Protein 3H41 (pdb70)

B-factor: mean 19.86, std 9.71, range [7.59, 65.68]

Structure (mmCIF, N/CA/C/O backbone):
data_3H41
#
_entry.id   3H41
#
_cell.length_a   95.205
_cell.length_b   59.373
_cell.length_c   61.333
_cell.angle_alpha   90.000
_cell.angle_beta   103.270
_cell.angle_gamma   90.000
#
_symmetry.space_group_name_H-M   'C 1 2 1'
#
loop_
_entity.id
_entity.type
_entity.pdbx_description
1 polymer 'NLP/P60 family protein'
2 non-polymer ALANINE
3 non-polymer 'D-GLUTAMIC ACID'
4 non-polymer 'PHOSPHATE ION'
5 non-polymer 'TETRAETHYLENE GLYCOL'
6 water water
#
loop_
_atom_site.group_PDB
_atom_site.id
_atom_site.type_symbol
_atom_site.label_atom_id
_atom_site.label_alt_id
_atom_site.label_comp_id
_atom_site.label_asym_id
_atom_site.label_entity_id
_atom_site.label_seq_id
_atom_site.pdbx_PDB_ins_code
_atom_site.Cartn_x
_atom_site.Cartn_y
_atom_site.Cartn_z
_atom_site.occupancy
_atom_site.B_iso_or_equiv
_atom_site.auth_seq_id
_atom_site.auth_comp_id
_atom_site.auth_asym_id
_atom_site.auth_atom_id
_atom_site.pdbx_PDB_model_num
ATOM 1 N N . SER A 1 7 ? 43.821 14.759 15.232 1.00 28.76 29 SER A N 1
ATOM 2 C CA . SER A 1 7 ? 44.484 16.066 15.435 1.00 28.87 29 SER A CA 1
ATOM 3 C C . SER A 1 7 ? 43.520 17.242 15.238 1.00 25.19 29 SER A C 1
ATOM 4 O O . SER A 1 7 ? 42.352 17.057 14.896 1.00 23.70 29 SER A O 1
ATOM 7 N N . LYS A 1 8 ? 44.036 18.442 15.492 1.00 20.44 30 LYS A N 1
ATOM 8 C CA . LYS A 1 8 ? 43.242 19.625 15.713 1.00 22.33 30 LYS A CA 1
ATOM 9 C C . LYS A 1 8 ? 43.075 20.389 14.400 1.00 19.87 30 LYS A C 1
ATOM 10 O O . LYS A 1 8 ? 44.007 20.511 13.603 1.00 20.90 30 LYS A O 1
ATOM 16 N N . ALA A 1 9 ? 41.860 20.838 14.110 1.00 16.60 31 ALA A N 1
ATOM 17 C CA . ALA A 1 9 ? 41.680 21.670 12.947 1.00 11.99 31 ALA A CA 1
ATOM 18 C C . ALA A 1 9 ? 40.572 22.665 13.238 1.00 12.48 31 ALA A C 1
ATOM 19 O O . ALA A 1 9 ? 39.874 22.556 14.249 1.00 12.81 31 ALA A O 1
ATOM 21 N N . PHE A 1 10 ? 40.438 23.631 12.348 1.00 12.33 32 PHE A N 1
ATOM 22 C CA . PHE A 1 10 ? 39.446 24.700 12.490 1.00 12.66 32 PHE A CA 1
ATOM 23 C C . PHE A 1 10 ? 38.593 24.848 11.236 1.00 11.95 32 PHE A C 1
ATOM 24 O O . PHE A 1 10 ? 39.094 24.783 10.129 1.00 15.03 32 PHE A O 1
ATOM 32 N N . ILE A 1 11 ? 37.313 25.132 11.421 1.00 12.97 33 ILE A N 1
ATOM 33 C CA . ILE A 1 11 ? 36.424 25.427 10.293 1.00 11.76 33 ILE A CA 1
ATOM 34 C C . ILE A 1 11 ? 36.876 26.672 9.532 1.00 14.03 33 ILE A C 1
ATOM 35 O O . ILE A 1 11 ? 37.086 27.717 10.139 1.00 13.63 33 ILE A O 1
ATOM 40 N N . ASP A 1 12 ? 36.988 26.547 8.206 1.00 13.62 34 ASP A N 1
ATOM 41 C CA . ASP A 1 12 ? 37.578 27.571 7.347 1.00 15.18 34 ASP A CA 1
ATOM 42 C C . ASP A 1 12 ? 36.534 28.180 6.418 1.00 14.77 34 ASP A C 1
ATOM 43 O O . ASP A 1 12 ? 36.886 28.912 5.511 1.00 16.62 34 ASP A O 1
ATOM 48 N N . VAL A 1 13 ? 35.242 27.906 6.679 1.00 9.34 35 VAL A N 1
ATOM 49 C CA . VAL A 1 13 ? 34.169 28.466 5.871 1.00 12.76 35 VAL A CA 1
ATOM 50 C C . VAL A 1 13 ? 33.175 29.091 6.825 1.00 11.03 35 VAL A C 1
ATOM 51 O O . VAL A 1 13 ? 33.205 28.843 8.058 1.00 13.33 35 VAL A O 1
ATOM 55 N N . SER A 1 14 ? 32.287 29.919 6.292 1.00 12.33 36 SER A N 1
ATOM 56 C CA . SER A 1 14 ? 31.332 30.616 7.182 1.00 11.75 36 SER A CA 1
ATOM 57 C C . SER A 1 14 ? 30.549 29.600 8.016 1.00 11.29 36 SER A C 1
ATOM 58 O O . SER A 1 14 ? 30.444 29.728 9.241 1.00 13.39 36 SER A O 1
ATOM 61 N N . ALA A 1 15 ? 30.042 28.572 7.360 1.00 11.01 37 ALA A N 1
ATOM 62 C CA . ALA A 1 15 ? 29.516 27.423 8.065 1.00 12.19 37 ALA A CA 1
ATOM 63 C C . ALA A 1 15 ? 29.717 26.128 7.259 1.00 10.57 37 ALA A C 1
ATOM 64 O O . ALA A 1 15 ? 29.482 26.085 6.026 1.00 12.63 37 ALA A O 1
ATOM 66 N N . ALA A 1 16 ? 30.271 25.123 7.944 1.00 10.37 38 ALA A N 1
ATOM 67 C CA . ALA A 1 16 ? 30.447 23.777 7.381 1.00 12.63 38 ALA A CA 1
ATOM 68 C C . ALA A 1 16 ? 29.278 22.885 7.776 1.00 10.62 38 ALA A C 1
ATOM 69 O O . ALA A 1 16 ? 28.881 22.834 8.924 1.00 14.13 38 ALA A O 1
ATOM 71 N N . THR A 1 17 ? 28.797 22.113 6.807 1.00 12.52 39 THR A N 1
ATOM 72 C CA . THR A 1 17 ? 27.710 21.180 7.025 1.00 10.72 39 THR A CA 1
ATOM 73 C C . THR A 1 17 ? 28.321 19.793 7.143 1.00 12.40 39 THR A C 1
ATOM 74 O O . THR A 1 17 ? 29.118 19.393 6.286 1.00 15.27 39 THR A O 1
ATOM 78 N N . LEU A 1 18 ? 27.981 19.111 8.237 1.00 12.63 40 LEU A N 1
ATOM 79 C CA . LEU A 1 18 ? 28.468 17.787 8.509 1.00 10.94 40 LEU A CA 1
ATOM 80 C C . LEU A 1 18 ? 27.413 16.727 8.138 1.00 13.22 40 LEU A C 1
ATOM 81 O O . LEU A 1 18 ? 26.232 16.838 8.490 1.00 14.25 40 LEU A O 1
ATOM 86 N N . TRP A 1 19 ? 27.880 15.699 7.455 1.00 11.04 41 TRP A N 1
ATOM 87 C CA . TRP A 1 19 ? 27.024 14.648 6.847 1.00 14.02 41 TRP A CA 1
ATOM 88 C C . TRP A 1 19 ? 27.130 13.361 7.667 1.00 14.83 41 TRP A C 1
ATOM 89 O O . TRP A 1 19 ? 28.155 13.129 8.300 1.00 14.13 41 TRP A O 1
ATOM 100 N N . THR A 1 20 ? 26.084 12.531 7.637 1.00 14.00 42 THR A N 1
ATOM 101 C CA . THR A 1 20 ? 26.094 11.265 8.335 1.00 14.74 42 THR A CA 1
ATOM 102 C C . THR A 1 20 ? 26.989 10.260 7.619 1.00 13.64 42 THR A C 1
ATOM 103 O O . THR A 1 20 ? 27.356 9.273 8.194 1.00 17.90 42 THR A O 1
ATOM 107 N N . ALA A 1 21 ? 27.342 10.502 6.364 1.00 15.15 43 ALA A N 1
ATOM 108 C CA . ALA A 1 21 ? 28.272 9.637 5.646 1.00 13.88 43 ALA A CA 1
ATOM 109 C C . ALA A 1 21 ? 29.005 10.522 4.693 1.00 16.69 43 ALA A C 1
ATOM 110 O O . ALA A 1 21 ? 28.455 11.539 4.290 1.00 17.87 43 ALA A O 1
ATOM 112 N N . PRO A 1 22 ? 30.235 10.156 4.318 1.00 14.92 44 PRO A N 1
ATOM 113 C CA . PRO A 1 22 ? 30.923 10.965 3.317 1.00 16.63 44 PRO A CA 1
ATOM 114 C C . PRO A 1 22 ? 30.363 10.698 1.901 1.00 16.53 44 PRO A C 1
ATOM 115 O O . PRO A 1 22 ? 29.560 9.766 1.730 1.00 17.14 44 PRO A O 1
ATOM 119 N N . ASP A 1 23 ? 30.710 11.569 0.955 1.00 17.60 45 ASP A N 1
ATOM 120 C CA A ASP A 1 23 ? 30.348 11.368 -0.462 0.50 20.24 45 ASP A CA 1
ATOM 121 C CA B ASP A 1 23 ? 30.371 11.459 -0.469 0.50 20.38 45 ASP A CA 1
ATOM 122 C C . ASP A 1 23 ? 28.865 11.235 -0.719 1.00 20.90 45 ASP A C 1
ATOM 123 O O . ASP A 1 23 ? 28.456 10.466 -1.611 1.00 23.24 45 ASP A O 1
ATOM 132 N N . SER A 1 24 ? 28.038 11.942 0.048 1.00 20.18 46 SER A N 1
ATOM 133 C CA . SER A 1 24 ? 26.580 11.796 -0.077 1.00 19.79 46 SER A CA 1
ATOM 134 C C . SER A 1 24 ? 25.928 13.022 -0.692 1.00 18.90 46 SER A C 1
ATOM 135 O O . SER A 1 24 ? 24.716 13.178 -0.608 1.00 23.43 46 SER A O 1
ATOM 138 N N . LEU A 1 25 ? 26.713 13.883 -1.319 1.00 14.93 47 LEU A N 1
ATOM 139 C CA . LEU A 1 25 ? 26.158 15.146 -1.841 1.00 15.05 47 LEU A CA 1
ATOM 140 C C . LEU A 1 25 ? 25.321 14.878 -3.086 1.00 15.68 47 LEU A C 1
ATOM 141 O O . LEU A 1 25 ? 25.696 14.060 -3.906 1.00 15.79 47 LEU A O 1
ATOM 146 N N . ARG A 1 26 ? 24.214 15.585 -3.254 1.00 11.80 48 ARG A N 1
ATOM 147 C CA . ARG A 1 26 ? 23.611 15.756 -4.572 1.00 10.31 48 ARG A CA 1
ATOM 148 C C . ARG A 1 26 ? 24.253 16.936 -5.276 1.00 15.21 48 ARG A C 1
ATOM 149 O O . ARG A 1 26 ? 24.872 17.793 -4.631 1.00 15.89 48 ARG A O 1
ATOM 157 N N . PRO A 1 27 ? 24.036 17.055 -6.595 1.00 15.12 49 PRO A N 1
ATOM 158 C CA . PRO A 1 27 ? 24.568 18.228 -7.287 1.00 16.09 49 PRO A CA 1
ATOM 159 C C . PRO A 1 27 ? 24.074 19.563 -6.697 1.00 16.23 49 PRO A C 1
ATOM 160 O O . PRO A 1 27 ? 24.840 20.502 -6.614 1.00 16.43 49 PRO A O 1
ATOM 164 N N . ILE A 1 28 ? 22.811 19.626 -6.273 1.00 14.61 50 ILE A N 1
ATOM 165 C CA . ILE A 1 28 ? 22.264 20.833 -5.632 1.00 13.80 50 ILE A CA 1
ATOM 166 C C . ILE A 1 28 ? 22.960 21.153 -4.299 1.00 11.96 50 ILE A C 1
ATOM 167 O O . ILE A 1 28 ? 22.882 22.266 -3.841 1.00 12.93 50 ILE A O 1
ATOM 172 N N . ASP A 1 29 ? 23.651 20.191 -3.689 1.00 12.25 51 ASP A N 1
ATOM 173 C CA . ASP A 1 29 ? 24.313 20.450 -2.411 1.00 12.23 51 ASP A CA 1
ATOM 174 C C . ASP A 1 29 ? 25.747 20.992 -2.521 1.00 12.05 51 ASP A C 1
ATOM 175 O O . ASP A 1 29 ? 26.373 21.338 -1.504 1.00 10.71 51 ASP A O 1
ATOM 180 N N . VAL A 1 30 ? 26.240 21.096 -3.741 1.00 12.65 52 VAL A N 1
ATOM 181 C CA . VAL A 1 30 ? 27.621 21.493 -4.005 1.00 13.93 52 VAL A CA 1
ATOM 182 C C . VAL A 1 30 ? 27.982 22.809 -3.353 1.00 14.09 52 VAL A C 1
ATOM 183 O O . VAL A 1 30 ? 29.041 22.891 -2.731 1.00 13.56 52 VAL A O 1
ATOM 187 N N . PRO A 1 31 ? 27.085 23.824 -3.403 1.00 12.95 53 PRO A N 1
ATOM 188 C CA . PRO A 1 31 ? 27.456 25.101 -2.768 1.00 12.09 53 PRO A CA 1
ATOM 189 C C . PRO A 1 31 ? 27.593 25.074 -1.223 1.00 12.12 53 PRO A C 1
ATOM 190 O O . PRO A 1 31 ? 28.177 25.990 -0.633 1.00 12.28 53 PRO A O 1
ATOM 194 N N . SER A 1 32 ? 27.124 24.015 -0.592 1.00 11.59 54 SER A N 1
ATOM 195 C CA . SER A 1 32 ? 27.417 23.793 0.824 1.00 10.68 54 SER A CA 1
ATOM 196 C C . SER A 1 32 ? 28.799 23.183 1.083 1.00 12.89 54 SER A C 1
ATOM 197 O O . SER A 1 32 ? 29.279 23.219 2.245 1.00 11.29 54 SER A O 1
ATOM 200 N N . ALA A 1 33 ? 29.417 22.595 0.050 1.00 14.16 55 ALA A N 1
ATOM 201 C CA . ALA A 1 33 ? 30.604 21.735 0.249 1.00 12.49 55 ALA A CA 1
ATOM 202 C C . ALA A 1 33 ? 31.912 22.363 -0.248 1.00 14.38 55 ALA A C 1
ATOM 203 O O . ALA A 1 33 ? 32.976 21.788 -0.042 1.00 15.87 55 ALA A O 1
ATOM 205 N N . THR A 1 34 ? 31.820 23.516 -0.896 1.00 12.76 56 THR A N 1
ATOM 206 C CA . THR A 1 34 ? 32.976 24.223 -1.447 1.00 14.10 56 THR A CA 1
ATOM 207 C C . THR A 1 34 ? 33.603 25.127 -0.383 1.00 15.15 56 THR A C 1
ATOM 208 O O . THR A 1 34 ? 33.023 25.345 0.685 1.00 13.03 56 THR A O 1
ATOM 212 N N . ASN A 1 35 ? 34.782 25.659 -0.696 1.00 14.18 57 ASN A N 1
ATOM 213 C CA . ASN A 1 35 ? 35.423 26.663 0.124 1.00 13.24 57 ASN A CA 1
ATOM 214 C C . ASN A 1 35 ? 35.813 27.773 -0.822 1.00 15.66 57 ASN A C 1
ATOM 215 O O . ASN A 1 35 ? 36.694 27.573 -1.620 1.00 18.06 57 ASN A O 1
ATOM 220 N N . PRO A 1 36 ? 35.140 28.933 -0.749 1.00 15.75 58 PRO A N 1
ATOM 221 C CA . PRO A 1 36 ? 34.058 29.275 0.168 1.00 16.26 58 PRO A CA 1
ATOM 222 C C . PRO A 1 36 ? 32.715 28.623 -0.158 1.00 15.67 58 PRO A C 1
ATOM 223 O O . PRO A 1 36 ? 32.495 28.126 -1.265 1.00 15.16 58 PRO A O 1
ATOM 227 N N . VAL A 1 37 ? 31.843 28.606 0.842 1.00 14.74 59 VAL A N 1
ATOM 228 C CA . VAL A 1 37 ? 30.470 28.150 0.660 1.00 15.90 59 VAL A CA 1
ATOM 229 C C . VAL A 1 37 ? 29.604 29.245 0.065 1.00 16.07 59 VAL A C 1
ATOM 230 O O . VAL A 1 37 ? 29.957 30.419 0.141 1.00 15.32 59 VAL A O 1
ATOM 234 N N . ASP A 1 38 ? 28.444 28.864 -0.490 1.00 15.01 60 ASP A N 1
ATOM 235 C CA . ASP A 1 38 ? 27.362 29.822 -0.720 1.00 11.92 60 ASP A CA 1
ATOM 236 C C . ASP A 1 38 ? 26.048 29.255 -0.204 1.00 12.73 60 ASP A C 1
ATOM 237 O O . ASP A 1 38 ? 25.322 28.564 -0.919 1.00 12.51 60 ASP A O 1
ATOM 242 N N . LEU A 1 39 ? 25.764 29.524 1.059 1.00 11.79 61 LEU A N 1
ATOM 243 C CA . LEU A 1 39 ? 24.653 28.879 1.741 1.00 11.27 61 LEU A CA 1
ATOM 244 C C . LEU A 1 39 ? 23.295 29.485 1.418 1.00 11.85 61 LEU A C 1
ATOM 245 O O . LEU A 1 39 ? 22.274 28.801 1.597 1.00 12.32 61 LEU A O 1
ATOM 250 N N . TRP A 1 40 ? 23.253 30.744 0.988 1.00 12.13 62 TRP A N 1
ATOM 251 C CA . TRP A 1 40 ? 22.006 31.295 0.446 1.00 14.71 62 TRP A CA 1
ATOM 252 C C . TRP A 1 40 ? 21.667 30.632 -0.895 1.00 14.26 62 TRP A C 1
ATOM 253 O O . TRP A 1 40 ? 20.520 30.247 -1.133 1.00 14.57 62 TRP A O 1
ATOM 264 N N . LYS A 1 41 ? 22.642 30.491 -1.784 1.00 13.76 63 LYS A N 1
ATOM 265 C CA . LYS A 1 41 ? 22.422 29.697 -2.982 1.00 14.31 63 LYS A CA 1
ATOM 266 C C . LYS A 1 41 ? 21.958 28.283 -2.666 1.00 12.59 63 LYS A C 1
ATOM 267 O O . LYS A 1 41 ? 21.024 27.789 -3.297 1.00 16.86 63 LYS A O 1
ATOM 273 N N . TRP A 1 42 ? 22.590 27.625 -1.696 1.00 12.34 64 TRP A N 1
ATOM 274 C CA . TRP A 1 42 ? 22.198 26.261 -1.347 1.00 11.48 64 TRP A CA 1
ATOM 275 C C . TRP A 1 42 ? 20.727 26.164 -0.924 1.00 14.90 64 TRP A C 1
ATOM 276 O O . TRP A 1 42 ? 19.939 25.424 -1.530 1.00 16.08 64 TRP A O 1
ATOM 287 N N . THR A 1 43 ? 20.349 26.931 0.086 1.00 11.34 65 THR A N 1
ATOM 288 C CA . THR A 1 43 ? 18.999 26.821 0.646 1.00 14.14 65 THR A CA 1
ATOM 289 C C . THR A 1 43 ? 17.930 27.394 -0.268 1.00 14.52 65 THR A C 1
ATOM 290 O O . THR A 1 43 ? 16.819 26.839 -0.385 1.00 13.74 65 THR A O 1
ATOM 294 N N . LYS A 1 44 ? 18.236 28.499 -0.933 1.00 13.99 66 LYS A N 1
ATOM 295 C CA . LYS A 1 44 ? 17.216 29.161 -1.731 1.00 13.87 66 LYS A CA 1
ATOM 296 C C . LYS A 1 44 ? 16.957 28.423 -3.061 1.00 15.64 66 LYS A C 1
ATOM 297 O O . LYS A 1 44 ? 15.913 28.587 -3.642 1.00 15.74 66 LYS A O 1
ATOM 303 N N . SER A 1 45 ? 17.900 27.597 -3.505 1.00 14.30 67 SER A N 1
ATOM 304 C CA A SER A 1 45 ? 17.769 26.819 -4.735 0.60 13.13 67 SER A CA 1
ATOM 305 C CA B SER A 1 45 ? 17.751 26.830 -4.739 0.40 13.70 67 SER A CA 1
ATOM 306 C C . SER A 1 45 ? 16.888 25.573 -4.561 1.00 12.51 67 SER A C 1
ATOM 307 O O . SER A 1 45 ? 16.401 25.021 -5.544 1.00 13.55 67 SER A O 1
ATOM 320 N N . THR A 1 47 ? 13.852 23.049 -3.613 1.00 12.04 69 THR A N 1
ATOM 321 C CA . THR A 1 47 ? 12.440 22.840 -3.401 1.00 12.98 69 THR A CA 1
ATOM 322 C C . THR A 1 47 ? 12.196 22.300 -1.989 1.00 11.36 69 THR A C 1
ATOM 323 O O . THR A 1 47 ? 13.124 21.814 -1.303 1.00 12.35 69 THR A O 1
ATOM 327 N N . LEU A 1 48 ? 10.943 22.331 -1.564 1.00 11.79 70 LEU A N 1
ATOM 328 C CA . LEU A 1 48 ? 10.556 21.671 -0.311 1.00 9.58 70 LEU A CA 1
ATOM 329 C C . LEU A 1 48 ? 10.986 20.205 -0.253 1.00 9.28 70 LEU A C 1
ATOM 330 O O . LEU A 1 48 ? 11.569 19.763 0.758 1.00 11.25 70 LEU A O 1
ATOM 335 N N . ASP A 1 49 ? 10.668 19.433 -1.298 1.00 12.19 71 ASP A N 1
ATOM 336 C CA . ASP A 1 49 ? 11.026 18.013 -1.317 1.00 13.99 71 ASP A CA 1
ATOM 337 C C . ASP A 1 49 ? 12.539 17.854 -1.150 1.00 12.05 71 ASP A C 1
ATOM 338 O O . ASP A 1 49 ? 13.000 16.935 -0.471 1.00 10.61 71 ASP A O 1
ATOM 343 N N . GLU A 1 50 ? 13.302 18.741 -1.791 1.00 11.43 72 GLU A N 1
ATOM 344 C CA . GLU A 1 50 ? 14.788 18.635 -1.721 1.00 12.09 72 GLU A CA 1
ATOM 345 C C . GLU A 1 50 ? 15.314 18.929 -0.296 1.00 10.77 72 GLU A C 1
ATOM 346 O O . GLU A 1 50 ? 16.272 18.283 0.165 1.00 10.05 72 GLU A O 1
ATOM 352 N N . LYS A 1 51 ? 14.647 19.846 0.407 1.00 10.14 73 LYS A N 1
ATOM 353 C CA . LYS A 1 51 ? 14.983 20.122 1.794 1.00 10.49 73 LYS A CA 1
ATOM 354 C C . LYS A 1 51 ? 14.616 18.943 2.689 1.00 12.76 73 LYS A C 1
ATOM 355 O O . LYS A 1 51 ? 15.398 18.543 3.587 1.00 11.11 73 LYS A O 1
ATOM 361 N N . LEU A 1 52 ? 13.437 18.373 2.457 1.00 12.18 74 LEU A N 1
ATOM 362 C CA . LEU A 1 52 ? 12.950 17.252 3.305 1.00 11.75 74 LEU A CA 1
ATOM 363 C C . LEU A 1 52 ? 13.796 16.004 3.188 1.00 12.55 74 LEU A C 1
ATOM 364 O O . LEU A 1 52 ? 13.948 15.268 4.158 1.00 13.53 74 LEU A O 1
ATOM 369 N N . TRP A 1 53 ? 14.370 15.778 2.010 1.00 12.85 75 TRP A N 1
ATOM 370 C CA . TRP A 1 53 ? 15.327 14.668 1.810 1.00 11.24 75 TRP A CA 1
ATOM 371 C C . TRP A 1 53 ? 16.486 14.637 2.800 1.00 11.52 75 TRP A C 1
ATOM 372 O O . TRP A 1 53 ? 16.917 13.574 3.238 1.00 10.76 75 TRP A O 1
ATOM 383 N N . LEU A 1 54 ? 16.984 15.821 3.149 1.00 12.57 76 LEU A N 1
ATOM 384 C CA . LEU A 1 54 ? 18.034 15.928 4.184 1.00 12.79 76 LEU A CA 1
ATOM 385 C C . LEU A 1 54 ? 17.668 15.234 5.485 1.00 11.95 76 LEU A C 1
ATOM 386 O O . LEU A 1 54 ? 18.503 14.521 6.051 1.00 13.89 76 LEU A O 1
ATOM 391 N N . THR A 1 55 ? 16.415 15.411 5.939 1.00 10.65 77 THR A N 1
ATOM 392 C CA . THR A 1 55 ? 15.867 14.746 7.114 1.00 11.91 77 THR A CA 1
ATOM 393 C C . THR A 1 55 ? 15.475 13.293 6.826 1.00 10.80 77 THR A C 1
ATOM 394 O O . THR A 1 55 ? 15.879 12.370 7.522 1.00 11.63 77 THR A O 1
ATOM 398 N N . ASN A 1 56 ? 14.671 13.085 5.787 1.00 13.68 78 ASN A N 1
ATOM 399 C CA . ASN A 1 56 ? 14.065 11.769 5.591 1.00 10.83 78 ASN A CA 1
ATOM 400 C C . ASN A 1 56 ? 15.040 10.702 5.114 1.00 14.12 78 ASN A C 1
ATOM 401 O O . ASN A 1 56 ? 14.835 9.532 5.382 1.00 13.03 78 ASN A O 1
ATOM 406 N N . ALA A 1 57 ? 16.107 11.089 4.422 1.00 13.98 79 ALA A N 1
ATOM 407 C CA . ALA A 1 57 ? 17.179 10.152 4.075 1.00 10.41 79 ALA A CA 1
ATOM 408 C C . ALA A 1 57 ? 18.314 10.211 5.112 1.00 12.59 79 ALA A C 1
ATOM 409 O O . ALA A 1 57 ? 19.392 9.623 4.919 1.00 15.14 79 ALA A O 1
ATOM 411 N N . ASN A 1 58 ? 18.063 10.880 6.233 1.00 16.46 80 ASN A N 1
ATOM 412 C CA . ASN A 1 58 ? 19.013 10.971 7.359 1.00 14.88 80 ASN A CA 1
ATOM 413 C C . ASN A 1 58 ? 20.445 11.311 6.922 1.00 13.69 80 ASN A C 1
ATOM 414 O O . ASN A 1 58 ? 21.405 10.524 7.096 1.00 14.66 80 ASN A O 1
ATOM 419 N N . LYS A 1 59 ? 20.576 12.477 6.312 1.00 12.29 81 LYS A N 1
ATOM 420 C CA . LYS A 1 59 ? 21.803 12.867 5.621 1.00 10.84 81 LYS A CA 1
ATOM 421 C C . LYS A 1 59 ? 22.775 13.731 6.417 1.00 11.98 81 LYS A C 1
ATOM 422 O O . LYS A 1 59 ? 23.967 13.695 6.123 1.00 11.08 81 LYS A O 1
ATOM 428 N N . LEU A 1 60 ? 22.254 14.549 7.326 1.00 11.92 82 LEU A N 1
ATOM 429 C CA . LEU A 1 60 ? 23.023 15.573 8.043 1.00 12.29 82 LEU A CA 1
ATOM 430 C C . LEU A 1 60 ? 23.109 15.369 9.552 1.00 16.94 82 LEU A C 1
ATOM 431 O O . LEU A 1 60 ? 22.225 14.795 10.189 1.00 15.17 82 LEU A O 1
ATOM 436 N N . GLU A 1 61 ? 24.177 15.919 10.114 1.00 13.55 83 GLU A N 1
ATOM 437 C CA . GLU A 1 61 ? 24.457 15.833 11.534 1.00 13.87 83 GLU A CA 1
ATOM 438 C C . GLU A 1 61 ? 24.317 17.171 12.215 1.00 13.63 83 GLU A C 1
ATOM 439 O O . GLU A 1 61 ? 23.575 17.296 13.174 1.00 12.14 83 GLU A O 1
ATOM 445 N N . THR A 1 62 ? 25.067 18.163 11.732 1.00 11.96 84 THR A N 1
ATOM 446 C CA . THR A 1 62 ? 25.092 19.472 12.352 1.00 11.98 84 THR A CA 1
ATOM 447 C C . THR A 1 62 ? 25.790 20.452 11.415 1.00 11.97 84 THR A C 1
ATOM 448 O O . THR A 1 62 ? 26.159 20.101 10.312 1.00 11.66 84 THR A O 1
ATOM 452 N N . GLN A 1 63 ? 25.938 21.683 11.851 1.00 11.74 85 GLN A N 1
ATOM 453 C CA . GLN A 1 63 ? 26.801 22.607 11.149 1.00 12.64 85 GLN A CA 1
ATOM 454 C C . GLN A 1 63 ? 27.729 23.241 12.151 1.00 11.59 85 GLN A C 1
ATOM 455 O O . GLN A 1 63 ? 27.353 23.388 13.322 1.00 12.99 85 GLN A O 1
ATOM 461 N N . ALA A 1 64 ? 28.938 23.601 11.702 1.00 12.15 86 ALA A N 1
ATOM 462 C CA . ALA A 1 64 ? 29.945 24.233 12.563 1.00 13.05 86 ALA A CA 1
ATOM 463 C C . ALA A 1 64 ? 30.364 25.532 11.923 1.00 11.83 86 ALA A C 1
ATOM 464 O O . ALA A 1 64 ? 30.519 25.596 10.691 1.00 12.11 86 ALA A O 1
ATOM 466 N N . LEU A 1 65 ? 30.538 26.568 12.739 1.00 13.40 87 LEU A N 1
ATOM 467 C CA . LEU A 1 65 ? 30.866 27.896 12.201 1.00 11.58 87 LEU A CA 1
ATOM 468 C C . LEU A 1 65 ? 32.368 28.162 12.003 1.00 12.93 87 LEU A C 1
ATOM 469 O O . LEU A 1 65 ? 33.208 27.590 12.700 1.00 12.73 87 LEU A O 1
ATOM 474 N N . LEU A 1 66 ? 32.673 29.094 11.094 1.00 10.74 88 LEU A N 1
ATOM 475 C CA . LEU A 1 66 ? 34.009 29.637 10.906 1.00 12.43 88 LEU A CA 1
ATOM 476 C C . LEU A 1 66 ? 34.733 29.768 12.242 1.00 14.31 88 LEU A C 1
ATOM 477 O O . LEU A 1 66 ? 34.200 30.350 13.204 1.00 12.83 88 LEU A O 1
ATOM 482 N N . GLY A 1 67 ? 35.935 29.207 12.304 1.00 11.10 89 GLY A N 1
ATOM 483 C CA . GLY A 1 67 ? 36.747 29.258 13.511 1.00 14.85 89 GLY A CA 1
ATOM 484 C C . GLY A 1 67 ? 36.489 28.235 14.596 1.00 17.19 89 GLY A C 1
ATOM 485 O O . GLY A 1 67 ? 37.292 28.123 15.533 1.00 16.04 89 GLY A O 1
ATOM 486 N N . GLN A 1 68 ? 35.374 27.497 14.517 1.00 13.63 90 GLN A N 1
ATOM 487 C CA . GLN A 1 68 ? 35.078 26.472 15.505 1.00 15.74 90 GLN A CA 1
ATOM 488 C C . GLN A 1 68 ? 36.130 25.362 15.391 1.00 15.79 90 GLN A C 1
ATOM 489 O O . GLN A 1 68 ? 36.598 25.048 14.275 1.00 14.55 90 GLN A O 1
ATOM 495 N N . GLU A 1 69 ? 36.544 24.836 16.551 1.00 15.96 91 GLU A N 1
ATOM 496 C CA . GLU A 1 69 ? 37.582 23.809 16.596 1.00 16.10 91 GLU A CA 1
ATOM 497 C C . GLU A 1 69 ? 36.949 22.426 16.454 1.00 14.72 91 GLU A C 1
ATOM 498 O O . GLU A 1 69 ? 35.870 22.174 16.982 1.00 14.05 91 GLU A O 1
ATOM 504 N N . VAL A 1 70 ? 37.647 21.543 15.756 1.00 13.41 92 VAL A N 1
ATOM 505 C CA . VAL A 1 70 ? 37.221 20.183 15.605 1.00 15.30 92 VAL A CA 1
ATOM 506 C C . VAL A 1 70 ? 38.418 19.245 15.870 1.00 18.17 92 VAL A C 1
ATOM 507 O O . VAL A 1 70 ? 39.576 19.656 15.723 1.00 18.14 92 VAL A O 1
ATOM 511 N N . THR A 1 71 ? 38.103 18.001 16.232 1.00 17.00 93 THR A N 1
ATOM 512 C CA . THR A 1 71 ? 39.085 16.919 16.245 1.00 15.36 93 THR A CA 1
ATOM 513 C C . THR A 1 71 ? 38.866 16.041 15.008 1.00 15.36 93 THR A C 1
ATOM 514 O O . THR A 1 71 ? 37.767 15.518 14.825 1.00 18.04 93 THR A O 1
ATOM 518 N N . VAL A 1 72 ? 39.888 15.896 14.168 1.00 17.62 94 VAL A N 1
ATOM 519 C CA . VAL A 1 72 ? 39.799 15.046 12.980 1.00 16.33 94 VAL A CA 1
ATOM 520 C C . VAL A 1 72 ? 40.073 13.608 13.416 1.00 19.75 94 VAL A C 1
ATOM 521 O O . VAL A 1 72 ? 41.143 13.321 13.997 1.00 17.94 94 VAL A O 1
ATOM 525 N N . VAL A 1 73 ? 39.100 12.722 13.179 1.00 18.27 95 VAL A N 1
ATOM 526 C CA . VAL A 1 73 ? 39.192 11.319 13.618 1.00 20.80 95 VAL A CA 1
ATOM 527 C C . VAL A 1 73 ? 39.275 10.244 12.515 1.00 23.43 95 VAL A C 1
ATOM 528 O O . VAL A 1 73 ? 39.648 9.103 12.798 1.00 24.88 95 VAL A O 1
ATOM 532 N N . ASP A 1 74 ? 38.925 10.578 11.272 1.00 20.83 96 ASP A N 1
ATOM 533 C CA . ASP A 1 74 ? 38.968 9.602 10.170 1.00 20.89 96 ASP A CA 1
ATOM 534 C C . ASP A 1 74 ? 39.033 10.378 8.887 1.00 21.96 96 ASP A C 1
ATOM 535 O O . ASP A 1 74 ? 38.731 11.586 8.885 1.00 20.02 96 ASP A O 1
ATOM 540 N N . LYS A 1 75 ? 39.460 9.718 7.809 1.00 20.17 97 LYS A N 1
ATOM 541 C CA . LYS A 1 75 ? 39.566 10.332 6.490 1.00 18.71 97 LYS A CA 1
ATOM 542 C C . LYS A 1 75 ? 39.262 9.289 5.431 1.00 20.70 97 LYS A C 1
ATOM 543 O O . LYS A 1 75 ? 39.830 8.203 5.463 1.00 21.33 97 LYS A O 1
ATOM 549 N N . LYS A 1 76 ? 38.328 9.595 4.541 1.00 21.81 98 LYS A N 1
ATOM 550 C CA . LYS A 1 76 ? 38.009 8.739 3.414 1.00 22.39 98 LYS A CA 1
ATOM 551 C C . LYS A 1 76 ? 38.008 9.610 2.169 1.00 23.82 98 LYS A C 1
ATOM 552 O O . LYS A 1 76 ? 37.117 10.442 1.971 1.00 23.89 98 LYS A O 1
ATOM 558 N N . GLY A 1 77 ? 39.014 9.443 1.328 1.00 24.97 99 GLY A N 1
ATOM 559 C CA . GLY A 1 77 ? 39.166 10.291 0.148 1.00 26.77 99 GLY A CA 1
ATOM 560 C C . GLY A 1 77 ? 39.275 11.763 0.513 1.00 26.83 99 GLY A C 1
ATOM 561 O O . GLY A 1 77 ? 40.089 12.131 1.350 1.00 28.43 99 GLY A O 1
ATOM 562 N N . ASP A 1 78 ? 38.435 12.592 -0.102 1.00 28.28 100 ASP A N 1
ATOM 563 C CA . ASP A 1 78 ? 38.396 14.042 0.157 1.00 27.20 100 ASP A CA 1
ATOM 564 C C . ASP A 1 78 ? 37.609 14.425 1.431 1.00 24.36 100 ASP A C 1
ATOM 565 O O . ASP A 1 78 ? 37.535 15.602 1.779 1.00 24.41 100 ASP A O 1
ATOM 570 N N . TRP A 1 79 ? 37.018 13.441 2.104 1.00 22.10 101 TRP A N 1
ATOM 571 C CA . TRP A 1 79 ? 36.193 13.681 3.281 1.00 18.36 101 TRP A CA 1
ATOM 572 C C . TRP A 1 79 ? 36.876 13.286 4.578 1.00 19.70 101 TRP A C 1
ATOM 573 O O . TRP A 1 79 ? 37.598 12.294 4.632 1.00 18.87 101 TRP A O 1
ATOM 584 N N . VAL A 1 80 ? 36.629 14.068 5.634 1.00 17.10 102 VAL A N 1
ATOM 585 C CA . VAL A 1 80 ? 37.068 13.731 6.985 1.00 15.94 102 VAL A CA 1
ATOM 586 C C . VAL A 1 80 ? 35.884 13.587 7.907 1.00 18.42 102 VAL A C 1
ATOM 587 O O . VAL A 1 80 ? 34.856 14.243 7.718 1.00 16.08 102 VAL A O 1
ATOM 591 N N . LYS A 1 81 ? 36.052 12.754 8.933 1.00 15.76 103 LYS A N 1
ATOM 592 C CA . LYS A 1 81 ? 35.120 12.656 10.011 1.00 18.91 103 LYS A CA 1
ATOM 593 C C . LYS A 1 81 ? 35.737 13.466 11.133 1.00 16.92 103 LYS A C 1
ATOM 594 O O . LYS A 1 81 ? 36.954 13.367 11.357 1.00 17.67 103 LYS A O 1
ATOM 600 N N . VAL A 1 82 ? 34.911 14.316 11.760 1.00 13.82 104 VAL A N 1
ATOM 601 C CA . VAL A 1 82 ? 35.349 15.278 12.784 1.00 12.14 104 VAL A CA 1
ATOM 602 C C . VAL A 1 82 ? 34.412 15.237 13.969 1.00 13.97 104 VAL A C 1
ATOM 603 O O . VAL A 1 82 ? 33.278 14.761 13.861 1.00 15.28 104 VAL A O 1
ATOM 607 N N . LEU A 1 83 ? 34.924 15.637 15.123 1.00 14.07 105 LEU A N 1
ATOM 608 C CA . LEU A 1 83 ? 34.110 15.893 16.296 1.00 15.44 105 LEU A CA 1
ATOM 609 C C . LEU A 1 83 ? 34.124 17.405 16.567 1.00 16.22 105 LEU A C 1
ATOM 610 O O . LEU A 1 83 ? 35.188 17.998 16.812 1.00 14.59 105 LEU A O 1
ATOM 615 N N . VAL A 1 84 ? 32.941 18.017 16.538 1.00 15.32 106 VAL A N 1
ATOM 616 C CA . VAL A 1 84 ? 32.811 19.451 16.712 1.00 14.99 106 VAL A CA 1
ATOM 617 C C . VAL A 1 84 ? 32.790 19.810 18.179 1.00 14.79 106 VAL A C 1
ATOM 618 O O . VAL A 1 84 ? 31.882 19.440 18.937 1.00 14.17 106 VAL A O 1
ATOM 622 N N . HIS A 1 85 ? 33.801 20.544 18.602 1.00 18.26 107 HIS A N 1
ATOM 623 C CA . HIS A 1 85 ? 33.896 20.915 20.003 1.00 17.09 107 HIS A CA 1
ATOM 624 C C . HIS A 1 85 ? 32.806 21.960 20.255 1.00 19.94 107 HIS A C 1
ATOM 625 O O . HIS A 1 85 ? 32.527 22.823 19.398 1.00 21.00 107 HIS A O 1
ATOM 632 N N . GLY A 1 86 ? 32.199 21.873 21.424 1.00 20.65 108 GLY A N 1
ATOM 633 C CA . GLY A 1 86 ? 31.241 22.881 21.855 1.00 20.04 108 GLY A CA 1
ATOM 634 C C . GLY A 1 86 ? 29.814 22.592 21.462 1.00 18.28 108 GLY A C 1
ATOM 635 O O . GLY A 1 86 ? 28.936 23.421 21.690 1.00 19.88 108 GLY A O 1
ATOM 636 N N . GLN A 1 87 ? 29.584 21.398 20.909 1.00 16.53 109 GLN A N 1
ATOM 637 C CA . GLN A 1 87 ? 28.256 20.935 20.593 1.00 17.47 109 GLN A CA 1
ATOM 638 C C . GLN A 1 87 ? 28.010 19.638 21.336 1.00 18.03 109 GLN A C 1
ATOM 639 O O . GLN A 1 87 ? 28.274 18.550 20.824 1.00 16.10 109 GLN A O 1
ATOM 645 N N . PRO A 1 88 ? 27.535 19.746 22.580 1.00 16.42 110 PRO A N 1
ATOM 646 C CA . PRO A 1 88 ? 27.440 18.514 23.388 1.00 16.88 110 PRO A CA 1
ATOM 647 C C . PRO A 1 88 ? 26.441 17.480 22.855 1.00 17.23 110 PRO A C 1
ATOM 648 O O . PRO A 1 88 ? 25.388 17.836 22.313 1.00 16.83 110 PRO A O 1
ATOM 652 N N . THR A 1 89 ? 26.821 16.211 22.949 1.00 13.30 111 THR A N 1
ATOM 653 C CA . THR A 1 89 ? 25.956 15.116 22.557 1.00 14.52 111 THR A CA 1
ATOM 654 C C . THR A 1 89 ? 26.338 13.874 23.372 1.00 16.48 111 THR A C 1
ATOM 655 O O . THR A 1 89 ? 27.520 13.655 23.632 1.00 17.63 111 THR A O 1
ATOM 659 N N . PRO A 1 90 ? 25.344 13.073 23.777 1.00 17.83 112 PRO A N 1
ATOM 660 C CA . PRO A 1 90 ? 25.684 11.793 24.429 1.00 19.46 112 PRO A CA 1
ATOM 661 C C . PRO A 1 90 ? 26.388 10.809 23.499 1.00 20.43 112 PRO A C 1
ATOM 662 O O . PRO A 1 90 ? 26.906 9.808 23.982 1.00 23.73 112 PRO A O 1
ATOM 666 N N . ARG A 1 91 ? 26.377 11.063 22.193 1.00 19.61 113 ARG A N 1
ATOM 667 C CA . ARG A 1 91 ? 27.010 10.165 21.206 1.00 20.44 113 ARG A CA 1
ATOM 668 C C . ARG A 1 91 ? 28.543 10.129 2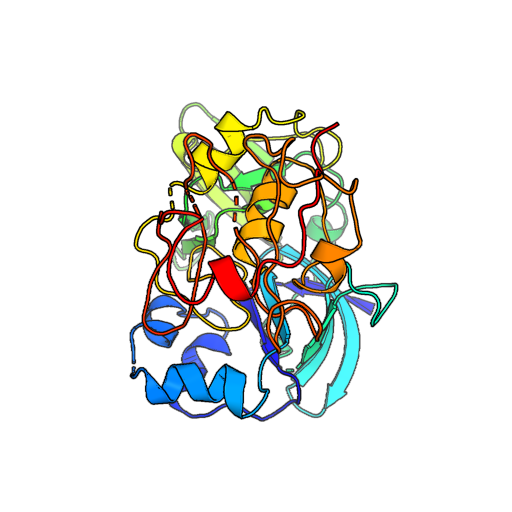1.299 1.00 22.49 113 ARG A C 1
ATOM 669 O O . ARG A 1 91 ? 29.181 9.146 20.885 1.00 22.63 113 ARG A O 1
ATOM 677 N N . ASN A 1 92 ? 29.145 11.192 21.819 1.00 20.90 114 ASN A N 1
ATOM 678 C CA . ASN A 1 92 ? 30.592 11.331 21.849 1.00 22.20 114 ASN A CA 1
ATOM 679 C C . ASN A 1 92 ? 31.006 12.393 22.848 1.00 25.04 114 ASN A C 1
ATOM 680 O O . ASN A 1 92 ? 30.531 13.523 22.812 1.00 21.76 114 ASN A O 1
ATOM 685 N N . GLU A 1 93 ? 31.937 12.019 23.716 1.00 24.51 115 GLU A N 1
ATOM 686 C CA A GLU A 1 93 ? 32.284 12.891 24.808 0.70 27.04 115 GLU A CA 1
ATOM 687 C CA B GLU A 1 93 ? 32.399 12.837 24.831 0.30 25.50 115 GLU A CA 1
ATOM 688 C C . GLU A 1 93 ? 33.178 14.061 24.372 1.00 24.93 115 GLU A C 1
ATOM 689 O O . GLU A 1 93 ? 33.273 15.040 25.095 1.00 26.31 115 GLU A O 1
ATOM 700 N N . GLU A 1 94 ? 33.769 13.999 23.173 1.00 25.59 116 GLU A N 1
ATOM 701 C CA . GLU A 1 94 ? 34.664 15.071 22.715 1.00 24.94 116 GLU A CA 1
ATOM 702 C C . GLU A 1 94 ? 33.985 16.113 21.829 1.00 25.50 116 GLU A C 1
ATOM 703 O O . GLU A 1 94 ? 34.411 17.258 21.772 1.00 25.26 116 GLU A O 1
ATOM 709 N N . GLY A 1 95 ? 32.944 15.715 21.116 1.00 22.66 117 GLY A N 1
ATOM 710 C CA . GLY A 1 95 ? 32.280 16.637 20.202 1.00 22.91 117 GLY A CA 1
ATOM 711 C C . GLY A 1 95 ? 31.250 15.949 19.325 1.00 20.81 117 GLY A C 1
ATOM 712 O O . GLY A 1 95 ? 31.113 14.723 19.356 1.00 20.12 117 GLY A O 1
ATOM 713 N N . TYR A 1 96 ? 30.562 16.756 18.523 1.00 18.66 118 TYR A N 1
ATOM 714 C CA . TYR A 1 96 ? 29.486 16.279 17.662 1.00 14.73 118 TYR A CA 1
ATOM 715 C C . TYR A 1 96 ? 30.073 15.695 16.409 1.00 14.89 118 TYR A C 1
ATOM 716 O O . TYR A 1 96 ? 30.832 16.362 15.706 1.00 13.94 118 TYR A O 1
ATOM 725 N N . PRO A 1 97 ? 29.743 14.431 16.117 1.00 15.51 119 PRO A N 1
ATOM 726 C CA . PRO A 1 97 ? 30.385 13.768 14.999 1.00 14.66 119 PRO A CA 1
ATOM 727 C C . PRO A 1 97 ? 29.713 14.000 13.652 1.00 14.33 119 PRO A C 1
ATOM 728 O O . PRO A 1 97 ? 28.496 14.171 13.569 1.00 16.42 119 PRO A O 1
ATOM 732 N N . GLY A 1 98 ? 30.517 13.986 12.605 1.00 14.73 120 GLY A N 1
ATOM 733 C CA . GLY A 1 98 ? 30.003 13.956 11.256 1.00 15.08 120 GLY A CA 1
ATOM 734 C C . GLY A 1 98 ? 31.080 14.136 10.215 1.00 14.67 120 GLY A C 1
ATOM 735 O O . GLY A 1 98 ? 32.198 14.408 10.538 1.00 15.42 120 GLY A O 1
ATOM 736 N N . TRP A 1 99 ? 30.695 14.001 8.956 1.00 12.06 121 TRP A N 1
ATOM 737 C CA . TRP A 1 99 ? 31.615 14.027 7.824 1.00 13.59 121 TRP A CA 1
ATOM 738 C C . TRP A 1 99 ? 31.507 15.331 7.051 1.00 15.35 121 TRP A C 1
ATOM 739 O O . TRP A 1 99 ? 30.397 15.856 6.810 1.00 15.04 121 TRP A O 1
ATOM 758 N N . PRO A 1 101 ? 33.930 17.975 3.948 1.00 15.89 123 PRO A N 1
ATOM 759 C CA . PRO A 1 101 ? 35.121 18.038 3.070 1.00 15.18 123 PRO A CA 1
ATOM 760 C C . PRO A 1 101 ? 36.331 18.564 3.783 1.00 18.50 123 PRO A C 1
ATOM 761 O O . PRO A 1 101 ? 36.248 19.585 4.465 1.00 17.14 123 PRO A O 1
ATOM 765 N N . GLU A 1 102 ? 37.451 17.875 3.622 1.00 18.19 124 GLU A N 1
ATOM 766 C CA . GLU A 1 102 ? 38.714 18.328 4.219 1.00 18.98 124 GLU A CA 1
ATOM 767 C C . GLU A 1 102 ? 39.089 19.752 3.816 1.00 17.88 124 GLU A C 1
ATOM 768 O O . GLU A 1 102 ? 39.707 20.485 4.591 1.00 15.35 124 GLU A O 1
ATOM 774 N N . LYS A 1 103 ? 38.725 20.139 2.606 1.00 14.03 125 LYS A N 1
ATOM 775 C CA . LYS A 1 103 ? 39.043 21.457 2.104 1.00 18.68 125 LYS A CA 1
ATOM 776 C C . LYS A 1 103 ? 38.338 22.598 2.815 1.00 18.15 125 LYS A C 1
ATOM 777 O O . LYS A 1 103 ? 38.690 23.757 2.575 1.00 15.22 125 LYS A O 1
ATOM 783 N N . GLN A 1 104 ? 37.389 22.262 3.691 1.00 14.33 126 GLN A N 1
ATOM 784 C CA . GLN A 1 104 ? 36.712 23.249 4.523 1.00 15.53 126 GLN A CA 1
ATOM 785 C C . GLN A 1 104 ? 37.349 23.434 5.901 1.00 14.61 126 GLN A C 1
ATOM 786 O O . GLN A 1 104 ? 36.796 24.155 6.733 1.00 15.48 126 GLN A O 1
ATOM 792 N N . LEU A 1 105 ? 38.502 22.790 6.122 1.00 15.07 127 LEU A N 1
ATOM 793 C CA . LEU A 1 105 ? 39.239 22.855 7.398 1.00 13.17 127 LEU A CA 1
ATOM 794 C C . LEU A 1 105 ? 40.551 23.585 7.145 1.00 15.50 127 LEU A C 1
ATOM 795 O O . LEU A 1 105 ? 41.059 23.609 6.021 1.00 15.03 127 LEU A O 1
ATOM 800 N N . THR A 1 106 ? 41.096 24.198 8.195 1.00 17.30 128 THR A N 1
ATOM 801 C CA . THR A 1 106 ? 42.417 24.764 8.095 1.00 18.88 128 THR A CA 1
ATOM 802 C C . THR A 1 106 ? 43.128 24.593 9.441 1.00 18.59 128 THR A C 1
ATOM 803 O O . THR A 1 106 ? 42.549 24.107 10.440 1.00 15.52 128 THR A O 1
ATOM 807 N N . TYR A 1 107 ? 44.406 24.962 9.460 1.00 19.70 129 TYR A N 1
ATOM 808 C CA . TYR A 1 107 ? 45.141 25.057 10.729 1.00 18.57 129 TYR A CA 1
ATOM 809 C C . TYR A 1 107 ? 46.148 26.184 10.590 1.00 18.80 129 TYR A C 1
ATOM 810 O O . TYR A 1 107 ? 46.906 26.207 9.633 1.00 21.12 129 TYR A O 1
ATOM 819 N N . ASN A 1 108 ? 46.124 27.129 11.512 1.00 18.06 130 ASN A N 1
ATOM 820 C CA . ASN A 1 108 ? 47.127 28.185 11.566 1.00 21.09 130 ASN A CA 1
ATOM 821 C C . ASN A 1 108 ? 47.578 28.309 13.019 1.00 20.46 130 ASN A C 1
ATOM 822 O O . ASN A 1 108 ? 46.751 28.434 13.928 1.00 20.28 130 ASN A O 1
ATOM 827 N N . GLN A 1 109 ? 48.889 28.195 13.256 1.00 24.19 131 GLN A N 1
ATOM 828 C CA . GLN A 1 109 ? 49.399 28.189 14.629 1.00 24.67 131 GLN A CA 1
ATOM 829 C C . GLN A 1 109 ? 49.053 29.462 15.402 1.00 23.85 131 GLN A C 1
ATOM 830 O O . GLN A 1 109 ? 48.708 29.403 16.596 1.00 26.02 131 GLN A O 1
ATOM 836 N N . GLU A 1 110 ? 49.185 30.610 14.742 1.00 25.93 132 GLU A N 1
ATOM 837 C CA . GLU A 1 110 ? 48.815 31.890 15.356 1.00 25.47 132 GLU A CA 1
ATOM 838 C C . GLU A 1 110 ? 47.353 31.900 15.797 1.00 23.37 132 GLU A C 1
ATOM 839 O O . GLU A 1 110 ? 47.056 32.289 16.932 1.00 22.96 132 GLU A O 1
ATOM 845 N N . PHE A 1 111 ? 46.439 31.487 14.906 1.00 22.55 133 PHE A N 1
ATOM 846 C CA . PHE A 1 111 ? 45.025 31.349 15.297 1.00 21.25 133 PHE A CA 1
ATOM 847 C C . PHE A 1 111 ? 44.854 30.348 16.438 1.00 20.30 133 PHE A C 1
ATOM 848 O O . PHE A 1 111 ? 44.168 30.614 17.424 1.00 18.45 133 PHE A O 1
ATOM 856 N N . ALA A 1 112 ? 45.444 29.168 16.287 1.00 21.24 134 ALA A N 1
ATOM 857 C CA . ALA A 1 112 ? 45.395 28.155 17.354 1.00 23.17 134 ALA A CA 1
ATOM 858 C C . ALA A 1 112 ? 45.887 28.730 18.715 1.00 24.79 134 ALA A C 1
ATOM 859 O O . ALA A 1 112 ? 45.270 28.502 19.754 1.00 29.72 134 ALA A O 1
ATOM 861 N N . ASP A 1 113 ? 46.964 29.505 18.693 1.00 26.46 135 ASP A N 1
ATOM 862 C CA . ASP A 1 113 ? 47.484 30.122 19.939 1.00 26.23 135 ASP A CA 1
ATOM 863 C C . ASP A 1 113 ? 46.562 31.201 20.520 1.00 28.07 135 ASP A C 1
ATOM 864 O O . ASP A 1 113 ? 46.634 31.512 21.721 1.00 32.87 135 ASP A O 1
ATOM 869 N N . LYS A 1 114 ? 45.725 31.803 19.674 1.00 24.87 136 LYS A N 1
ATOM 870 C CA . LYS A 1 114 ? 44.891 32.914 20.110 1.00 24.75 136 LYS A CA 1
ATOM 871 C C . LYS A 1 114 ? 43.461 32.477 20.435 1.00 25.32 136 LYS A C 1
ATOM 872 O O . LYS A 1 114 ? 42.622 33.306 20.714 1.00 24.33 136 LYS A O 1
ATOM 878 N N . THR A 1 115 ? 43.209 31.168 20.440 1.00 28.02 137 THR A N 1
ATOM 879 C CA A THR A 1 115 ? 41.865 30.625 20.664 0.60 29.54 137 THR A CA 1
ATOM 880 C CA B THR A 1 115 ? 41.849 30.669 20.638 0.40 29.78 137 THR A CA 1
ATOM 881 C C . THR A 1 115 ? 41.319 30.956 22.040 1.00 29.36 137 THR A C 1
ATOM 882 O O . THR A 1 115 ? 40.112 30.960 22.251 1.00 30.83 137 THR A O 1
ATOM 889 N N . ASN A 1 116 ? 42.212 31.175 22.993 1.00 30.71 138 ASN A N 1
ATOM 890 C CA . ASN A 1 116 ? 41.802 31.481 24.365 1.00 31.11 138 ASN A CA 1
ATOM 891 C C . ASN A 1 116 ? 41.921 32.968 24.721 1.00 28.13 138 ASN A C 1
ATOM 892 O O . ASN A 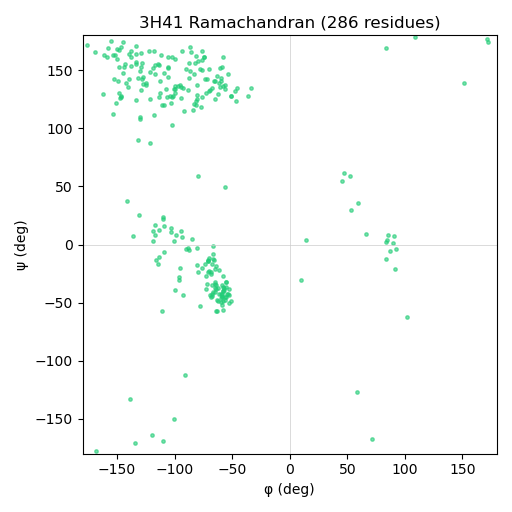1 116 ? 41.824 33.321 25.905 1.00 27.59 138 ASN A O 1
ATOM 897 N N . GLU A 1 117 ? 42.093 33.821 23.701 1.00 23.35 139 GLU A N 1
ATOM 898 C CA . GLU A 1 117 ? 42.188 35.267 23.885 1.00 19.94 139 GLU A CA 1
ATOM 899 C C . GLU A 1 117 ? 40.810 35.900 23.722 1.00 20.93 139 GLU A C 1
ATOM 900 O O . GLU A 1 117 ? 39.877 35.226 23.250 1.00 21.80 139 GLU A O 1
ATOM 906 N N . PRO A 1 118 ? 40.649 37.181 24.133 1.00 18.51 140 PRO A N 1
ATOM 907 C CA . PRO A 1 118 ? 39.395 37.884 23.905 1.00 18.76 140 PRO A CA 1
ATOM 908 C C . PRO A 1 118 ? 38.985 37.854 22.425 1.00 17.77 140 PRO A C 1
ATOM 909 O O . PRO A 1 118 ? 39.846 37.829 21.537 1.00 14.38 140 PRO A O 1
ATOM 913 N N . PHE A 1 119 ? 37.680 37.807 22.186 1.00 18.46 141 PHE A N 1
ATOM 914 C CA . PHE A 1 119 ? 37.143 37.571 20.848 1.00 15.76 141 PHE A CA 1
ATOM 915 C C . PHE A 1 119 ? 35.965 38.478 20.566 1.00 16.13 141 PHE A C 1
ATOM 916 O O . PHE A 1 119 ? 35.336 39.023 21.470 1.00 16.73 141 PHE A O 1
ATOM 924 N N . VAL A 1 120 ? 35.675 38.618 19.274 1.00 14.10 142 VAL A N 1
ATOM 925 C CA . VAL A 1 120 ? 34.515 39.308 18.798 1.00 13.40 142 VAL A CA 1
ATOM 926 C C . VAL A 1 120 ? 33.489 38.248 18.463 1.00 13.53 142 VAL A C 1
ATOM 927 O O . VAL A 1 120 ? 33.815 37.247 17.809 1.00 12.21 142 VAL A O 1
ATOM 931 N N . LEU A 1 121 ? 32.278 38.437 18.965 1.00 14.10 143 LEU A N 1
ATOM 932 C CA . LEU A 1 121 ? 31.156 37.545 18.687 1.00 13.16 143 LEU A CA 1
ATOM 933 C C . LEU A 1 121 ? 30.235 38.303 17.732 1.00 12.38 143 LEU A C 1
ATOM 934 O O . LEU A 1 121 ? 29.875 39.450 17.983 1.00 12.02 143 LEU A O 1
ATOM 939 N N . VAL A 1 122 ? 29.893 37.692 16.609 1.00 11.87 144 VAL A N 1
ATOM 940 C CA . VAL A 1 122 ? 29.076 38.348 15.630 1.00 11.24 144 VAL A CA 1
ATOM 941 C C . VAL A 1 122 ? 27.625 38.321 16.172 1.00 10.05 144 VAL A C 1
ATOM 942 O O . VAL A 1 122 ? 27.128 37.256 16.519 1.00 11.26 144 VAL A O 1
ATOM 946 N N . THR A 1 123 ? 26.970 39.475 16.235 1.00 10.71 145 THR A N 1
ATOM 947 C CA . THR A 1 123 ? 25.717 39.619 16.976 1.00 11.64 145 THR A CA 1
ATOM 948 C C . THR A 1 123 ? 24.510 40.029 16.105 1.00 13.15 145 THR A C 1
ATOM 949 O O . THR A 1 123 ? 23.441 40.289 16.622 1.00 13.39 145 THR A O 1
ATOM 953 N N . LYS A 1 124 ? 24.705 40.143 14.805 1.00 13.70 146 LYS A N 1
ATOM 954 C CA . LYS A 1 124 ? 23.607 40.225 13.851 1.00 13.84 146 LYS A CA 1
ATOM 955 C C . LYS A 1 124 ? 23.416 38.866 13.146 1.00 12.89 146 LYS A C 1
ATOM 956 O O . LYS A 1 124 ? 24.326 38.059 13.103 1.00 11.86 146 LYS A O 1
ATOM 962 N N . PRO A 1 125 ? 22.244 38.642 12.541 1.00 13.17 147 PRO A N 1
ATOM 963 C CA . PRO A 1 125 ? 21.972 37.314 11.939 1.00 14.43 147 PRO A CA 1
ATOM 964 C C . PRO A 1 125 ? 23.066 36.811 10.996 1.00 12.28 147 PRO A C 1
ATOM 965 O O . PRO A 1 125 ? 23.517 35.665 11.080 1.00 11.39 147 PRO A O 1
ATOM 969 N N . THR A 1 126 ? 23.480 37.679 10.084 1.00 10.29 148 THR A N 1
ATOM 970 C CA . THR A 1 126 ? 24.764 37.521 9.429 1.00 9.62 148 THR A CA 1
ATOM 971 C C . THR A 1 126 ? 25.415 38.912 9.341 1.00 11.61 148 THR A C 1
ATOM 972 O O . THR A 1 126 ? 24.761 39.941 9.564 1.00 13.02 148 THR A O 1
ATOM 976 N N . ALA A 1 127 ? 26.695 38.930 9.021 1.00 9.11 149 ALA A N 1
ATOM 977 C CA . ALA A 1 127 ? 27.411 40.203 8.821 1.00 11.63 149 ALA A CA 1
ATOM 978 C C . ALA A 1 127 ? 28.510 39.979 7.828 1.00 12.05 149 ALA A C 1
ATOM 979 O O . ALA A 1 127 ? 28.944 38.839 7.667 1.00 12.42 149 ALA A O 1
ATOM 981 N N . ILE A 1 128 ? 29.002 41.058 7.208 1.00 11.97 150 ILE A N 1
ATOM 982 C CA . ILE A 1 128 ? 30.156 40.991 6.287 1.00 14.26 150 ILE A CA 1
ATOM 983 C C . ILE A 1 128 ? 31.488 41.305 7.006 1.00 14.75 150 ILE A C 1
ATOM 984 O O . ILE A 1 128 ? 31.630 42.323 7.677 1.00 14.42 150 ILE A O 1
ATOM 989 N N . LEU A 1 129 ? 32.438 40.377 6.865 1.00 13.76 151 LEU A N 1
ATOM 990 C CA . LEU A 1 129 ? 33.845 40.581 7.251 1.00 15.12 151 LEU A CA 1
ATOM 991 C C . LEU A 1 129 ? 34.618 40.969 6.015 1.00 14.19 151 LEU A C 1
ATOM 992 O O . LEU A 1 129 ? 34.432 40.337 4.958 1.00 18.59 151 LEU A O 1
ATOM 997 N N . TYR A 1 130 ? 35.495 41.970 6.142 1.00 12.89 152 TYR A N 1
ATOM 998 C CA . TYR A 1 130 ? 36.348 42.454 5.038 1.00 12.02 152 TYR A CA 1
ATOM 999 C C . TYR A 1 130 ? 37.778 42.056 5.311 1.00 11.05 152 TYR A C 1
ATOM 1000 O O . TYR A 1 130 ? 38.325 42.435 6.333 1.00 12.60 152 TYR A O 1
ATOM 1009 N N . ILE A 1 131 ? 38.366 41.276 4.416 1.00 13.27 153 ILE A N 1
ATOM 1010 C CA . ILE A 1 131 ? 39.730 40.776 4.612 1.00 12.40 153 ILE A CA 1
ATOM 1011 C C . ILE A 1 131 ? 40.643 41.932 4.198 1.00 14.36 153 ILE A C 1
ATOM 1012 O O . ILE A 1 131 ? 40.501 42.501 3.115 1.00 13.34 153 ILE A O 1
ATOM 1017 N N . ASN A 1 132 ? 41.535 42.301 5.124 1.00 16.02 154 ASN A N 1
ATOM 1018 C CA . ASN A 1 132 ? 42.433 43.420 4.959 1.00 17.78 154 ASN A CA 1
ATOM 1019 C C . ASN A 1 132 ? 43.695 43.212 5.799 1.00 16.61 154 ASN A C 1
ATOM 1020 O O . ASN A 1 132 ? 43.644 43.262 7.033 1.00 15.91 154 ASN A O 1
ATOM 1025 N N . PRO A 1 133 ? 44.839 43.012 5.139 1.00 17.90 155 PRO A N 1
ATOM 1026 C CA . PRO A 1 133 ? 45.087 43.010 3.692 1.00 18.18 155 PRO A CA 1
ATOM 1027 C C . PRO A 1 133 ? 44.609 41.748 2.977 1.00 15.33 155 PRO A C 1
ATOM 1028 O O . PRO A 1 133 ? 44.649 40.665 3.545 1.00 13.48 155 PRO A O 1
ATOM 1032 N N . SER A 1 134 ? 44.241 41.923 1.705 1.00 14.07 156 SER A N 1
ATOM 1033 C CA . SER A 1 134 ? 43.797 40.848 0.868 1.00 15.71 156 SER A CA 1
ATOM 1034 C C . SER A 1 134 ? 44.166 41.200 -0.564 1.00 14.90 156 SER A C 1
ATOM 1035 O O . SER A 1 134 ? 43.744 42.217 -1.092 1.00 16.28 156 SER A O 1
ATOM 1038 N N . GLU A 1 135 ? 44.943 40.335 -1.183 1.00 14.58 157 GLU A N 1
ATOM 1039 C CA . GLU A 1 135 ? 45.450 40.591 -2.522 1.00 17.21 157 GLU A CA 1
ATOM 1040 C C . GLU A 1 135 ? 44.317 40.818 -3.505 1.00 17.51 157 GLU A C 1
ATOM 1041 O O . GLU A 1 135 ? 44.420 41.680 -4.359 1.00 19.53 157 GLU A O 1
ATOM 1047 N N . LYS A 1 136 ? 43.218 40.087 -3.336 1.00 19.72 158 LYS A N 1
ATOM 1048 C CA . LYS A 1 136 ? 42.068 40.237 -4.209 1.00 19.21 158 LYS A CA 1
ATOM 1049 C C . LYS A 1 136 ? 40.863 40.879 -3.529 1.00 17.96 158 LYS A C 1
ATOM 1050 O O . LYS A 1 136 ? 39.740 40.705 -3.997 1.00 16.51 158 LYS A O 1
ATOM 1056 N N . HIS A 1 137 ? 41.085 41.643 -2.459 1.00 15.74 159 HIS A N 1
ATOM 1057 C CA . HIS A 1 137 ? 40.004 42.337 -1.747 1.00 13.03 159 HIS A CA 1
ATOM 1058 C C . HIS A 1 137 ? 38.788 41.422 -1.508 1.00 14.98 159 HIS A C 1
ATOM 1059 O O . HIS A 1 137 ? 37.650 41.742 -1.867 1.00 17.85 159 HIS A O 1
ATOM 1066 N N . LYS A 1 138 ? 39.066 40.284 -0.887 1.00 14.92 160 LYS A N 1
ATOM 1067 C CA . LYS A 1 138 ? 38.057 39.319 -0.493 1.00 13.92 160 LYS A CA 1
ATOM 1068 C C . LYS A 1 138 ? 37.276 39.762 0.749 1.00 12.38 160 LYS A C 1
ATOM 1069 O O . LYS A 1 138 ? 37.683 40.621 1.550 1.00 14.36 160 LYS A O 1
ATOM 1075 N N . SER A 1 139 ? 36.103 39.167 0.883 1.00 12.62 161 SER A N 1
ATOM 1076 C CA . SER A 1 139 ? 35.223 39.422 2.003 1.00 10.97 161 SER A CA 1
ATOM 1077 C C . SER A 1 139 ? 34.459 38.124 2.281 1.00 13.05 161 SER A C 1
ATOM 1078 O O . SER A 1 139 ? 34.529 37.190 1.485 1.00 10.58 161 SER A O 1
ATOM 1081 N N . LEU A 1 140 ? 33.786 38.045 3.423 1.00 12.33 162 LEU A N 1
ATOM 1082 C CA . LEU A 1 140 ? 33.079 36.817 3.822 1.00 10.92 162 LEU A CA 1
ATOM 1083 C C . LEU A 1 140 ? 31.832 37.185 4.605 1.00 12.42 162 LEU A C 1
ATOM 1084 O O . LEU A 1 140 ? 31.888 37.950 5.584 1.00 13.81 162 LEU A O 1
ATOM 1089 N N . GLU A 1 141 ? 30.696 36.634 4.183 1.00 10.35 163 GLU A N 1
ATOM 1090 C CA . GLU A 1 141 ? 29.485 36.767 4.996 1.00 10.25 163 GLU A CA 1
ATOM 1091 C C . GLU A 1 141 ? 29.517 35.705 6.116 1.00 11.72 163 GLU A C 1
ATOM 1092 O O . GLU A 1 141 ? 29.501 34.498 5.838 1.00 13.09 163 GLU A O 1
ATOM 1098 N N . VAL A 1 142 ? 29.490 36.151 7.373 1.00 10.95 164 VAL A N 1
ATOM 1099 C CA . VAL A 1 142 ? 29.599 35.242 8.504 1.00 10.95 164 VAL A CA 1
ATOM 1100 C C . VAL A 1 142 ? 28.299 35.231 9.321 1.00 10.95 164 VAL A C 1
ATOM 1101 O O . VAL A 1 142 ? 27.530 36.223 9.345 1.00 11.39 164 VAL A O 1
ATOM 1105 N N . SER A 1 143 ? 28.090 34.124 10.033 1.00 10.48 165 SER A N 1
ATOM 1106 C CA . SER A 1 143 ? 26.915 33.949 10.871 1.00 10.33 165 SER A CA 1
ATOM 1107 C C . SER A 1 143 ? 26.995 34.568 12.270 1.00 12.23 165 SER A C 1
ATOM 1108 O O . SER A 1 143 ? 28.032 34.575 12.897 1.00 14.02 165 SER A O 1
ATOM 1111 N N . TYR A 1 144 ? 25.855 35.034 12.763 1.00 10.74 166 TYR A N 1
ATOM 1112 C CA . TYR A 1 144 ? 25.592 35.174 14.180 1.00 10.58 166 TYR A CA 1
ATOM 1113 C C . TYR A 1 144 ? 26.301 34.035 14.904 1.00 9.46 166 TYR A C 1
ATOM 1114 O O . TYR A 1 144 ? 26.271 32.872 14.483 1.00 10.63 166 TYR A O 1
ATOM 1123 N N . ASN A 1 145 ? 26.971 34.393 15.983 1.00 10.26 167 ASN A N 1
ATOM 1124 C CA . ASN A 1 145 ? 27.589 33.429 16.915 1.00 10.97 167 ASN A CA 1
ATOM 1125 C C . ASN A 1 145 ? 28.972 32.950 16.484 1.00 10.26 167 ASN A C 1
ATOM 1126 O O . ASN A 1 145 ? 29.555 32.104 17.151 1.00 13.51 167 ASN A O 1
ATOM 1131 N N . THR A 1 146 ? 29.474 33.473 15.372 1.00 11.49 168 THR A N 1
ATOM 1132 C CA . THR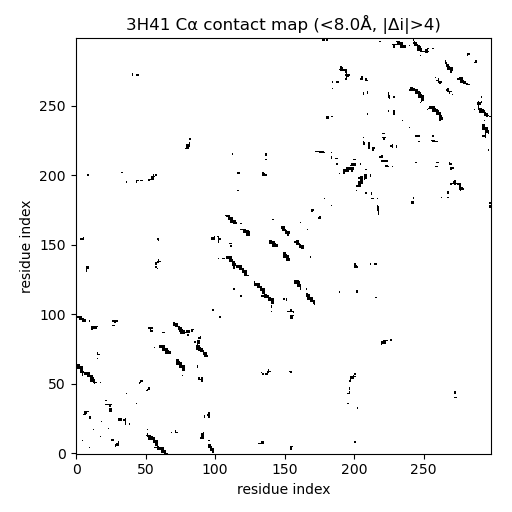 A 1 146 ? 30.883 33.302 14.954 1.00 12.79 168 THR A CA 1
ATOM 1133 C C . THR A 1 146 ? 31.765 34.052 15.963 1.00 11.70 168 THR A C 1
ATOM 1134 O O . THR A 1 146 ? 31.417 35.174 16.358 1.00 12.80 168 THR A O 1
ATOM 1138 N N . ARG A 1 147 ? 32.852 33.421 16.414 1.00 12.27 169 ARG A N 1
ATOM 1139 C CA . ARG A 1 147 ? 33.796 34.031 17.330 1.00 11.28 169 ARG A CA 1
ATOM 1140 C C . ARG A 1 147 ? 35.169 34.040 16.694 1.00 12.11 169 ARG A C 1
ATOM 1141 O O . ARG A 1 147 ? 35.654 33.002 16.287 1.00 11.71 169 ARG A O 1
ATOM 1149 N N . LEU A 1 148 ? 35.787 35.218 16.612 1.00 13.08 170 LEU A N 1
ATOM 1150 C CA . LEU A 1 148 ? 37.143 35.339 16.107 1.00 14.19 170 LEU A CA 1
ATOM 1151 C C . LEU A 1 148 ? 37.993 36.195 17.049 1.00 11.54 170 LEU A C 1
ATOM 1152 O O . LEU A 1 148 ? 37.505 37.189 17.613 1.00 14.68 170 LEU A O 1
ATOM 1157 N N . PRO A 1 149 ? 39.267 35.831 17.207 1.00 12.43 171 PRO A N 1
ATOM 1158 C CA . PRO A 1 149 ? 40.102 36.615 18.136 1.00 13.78 171 PRO A CA 1
ATOM 1159 C C . PRO A 1 149 ? 40.189 38.106 17.765 1.00 13.37 171 PRO A C 1
ATOM 1160 O O . PRO A 1 149 ? 40.370 38.449 16.593 1.00 15.80 171 PRO A O 1
ATOM 1164 N N . LEU A 1 150 ? 40.073 38.966 18.764 1.00 15.70 172 LEU A N 1
ATOM 1165 C CA . LEU A 1 150 ? 40.120 40.394 18.577 1.00 15.90 172 LEU A CA 1
ATOM 1166 C C . LEU A 1 150 ? 41.586 40.784 18.464 1.00 16.70 172 LEU A C 1
ATOM 1167 O O . LEU A 1 150 ? 42.380 40.417 19.333 1.00 14.04 172 LEU A O 1
ATOM 1172 N N . LEU A 1 151 ? 41.923 41.528 17.408 1.00 12.63 173 LEU A N 1
ATOM 1173 C CA . LEU A 1 151 ? 43.263 42.087 17.286 1.00 13.99 173 LEU A CA 1
ATOM 1174 C C . LEU A 1 151 ? 43.361 43.557 17.694 1.00 14.42 173 LEU A C 1
ATOM 1175 O O . LEU A 1 151 ? 44.348 43.960 18.303 1.00 16.98 173 LEU A O 1
ATOM 1180 N N . SER A 1 152 ? 42.360 44.352 17.340 1.00 17.81 174 SER A N 1
ATOM 1181 C CA . SER A 1 152 ? 42.355 45.798 17.598 1.00 15.47 174 SER A CA 1
ATOM 1182 C C . SER A 1 152 ? 40.963 46.347 17.318 1.00 14.37 174 SER A C 1
ATOM 1183 O O . SER A 1 152 ? 40.130 45.676 16.742 1.00 13.38 174 SER A O 1
ATOM 1186 N N . GLU A 1 153 ? 40.722 47.556 17.777 1.00 15.90 175 GLU A N 1
ATOM 1187 C CA . GLU A 1 153 ? 39.425 48.236 17.670 1.00 18.66 175 GLU A CA 1
ATOM 1188 C C . GLU A 1 153 ? 39.673 49.704 17.359 1.00 21.63 175 GLU A C 1
ATOM 1189 O O . GLU A 1 153 ? 40.556 50.334 17.980 1.00 21.37 175 GLU A O 1
ATOM 1195 N N . ASP A 1 154 ? 38.926 50.260 16.414 1.00 18.59 176 ASP A N 1
ATOM 1196 C CA . ASP A 1 154 ? 38.932 51.716 16.232 1.00 21.39 176 ASP A CA 1
ATOM 1197 C C . ASP A 1 154 ? 37.524 52.251 16.438 1.00 20.34 176 ASP A C 1
ATOM 1198 O O . ASP A 1 154 ? 36.676 51.548 16.988 1.00 20.82 176 ASP A O 1
ATOM 1203 N N . THR A 1 155 ? 37.263 53.484 16.000 1.00 22.68 177 THR A N 1
ATOM 1204 C CA . THR A 1 155 ? 35.974 54.085 16.244 1.00 23.12 177 THR A CA 1
ATOM 1205 C C . THR A 1 155 ? 34.852 53.453 15.442 1.00 20.25 177 THR A C 1
ATOM 1206 O O . THR A 1 155 ? 33.710 53.606 15.834 1.00 24.53 177 THR A O 1
ATOM 1210 N N . ILE A 1 156 ? 35.151 52.795 14.318 1.00 18.73 178 ILE A N 1
ATOM 1211 C CA . ILE A 1 156 ? 34.083 52.202 13.506 1.00 16.65 178 ILE A CA 1
ATOM 1212 C C . ILE A 1 156 ? 34.070 50.657 13.421 1.00 14.99 178 ILE A C 1
ATOM 1213 O O . ILE A 1 156 ? 33.082 50.078 12.938 1.00 12.43 178 ILE A O 1
ATOM 1218 N N . SER A 1 157 ? 35.132 49.992 13.888 1.00 15.02 179 SER A N 1
ATOM 1219 C CA . SER A 1 157 ? 35.349 48.579 13.552 1.00 13.51 179 SER A CA 1
ATOM 1220 C C . SER A 1 157 ? 36.112 47.787 14.589 1.00 14.04 179 SER A C 1
ATOM 1221 O O . SER A 1 157 ? 36.760 48.350 15.471 1.00 14.34 179 SER A O 1
ATOM 1224 N N . TYR A 1 158 ? 36.017 46.470 14.474 1.00 9.85 180 TYR A N 1
ATOM 1225 C CA . TYR A 1 158 ? 36.896 45.571 15.185 1.00 11.10 180 TYR A CA 1
ATOM 1226 C C . TYR A 1 158 ? 37.742 44.903 14.120 1.00 12.54 180 TYR A C 1
ATOM 1227 O O . TYR A 1 158 ? 37.219 44.557 13.047 1.00 12.33 180 TYR A O 1
ATOM 1236 N N . ARG A 1 159 ? 39.025 44.712 14.413 1.00 11.96 181 ARG A N 1
ATOM 1237 C CA . ARG A 1 159 ? 39.868 43.850 13.609 1.00 11.06 181 ARG A CA 1
ATOM 1238 C C . ARG A 1 159 ? 40.011 42.492 14.271 1.00 12.25 181 ARG A C 1
ATOM 1239 O O . ARG A 1 159 ? 40.203 42.382 15.508 1.00 14.19 181 ARG A O 1
ATOM 1247 N N . VAL A 1 160 ? 39.903 41.433 13.463 1.00 9.67 182 VAL A N 1
ATOM 1248 C CA . VAL A 1 160 ? 39.976 40.093 13.977 1.00 9.99 182 VAL A CA 1
ATOM 1249 C C . VAL A 1 160 ? 40.892 39.206 13.136 1.00 12.13 182 VAL A C 1
ATOM 1250 O O . VAL A 1 160 ? 41.199 39.510 11.979 1.00 11.15 182 VAL A O 1
ATOM 1254 N N . LEU A 1 161 ? 41.272 38.078 13.696 1.00 10.92 183 LEU A N 1
ATOM 1255 C CA . LEU A 1 161 ? 42.081 37.079 13.010 1.00 11.63 183 LEU A CA 1
ATOM 1256 C C . LEU A 1 161 ? 41.202 35.906 12.505 1.00 11.72 183 LEU A C 1
ATOM 1257 O O . LEU A 1 161 ? 40.415 35.355 13.261 1.00 14.72 183 LEU A O 1
ATOM 1262 N N . LEU A 1 162 ? 41.321 35.597 11.230 1.00 12.97 184 LEU A N 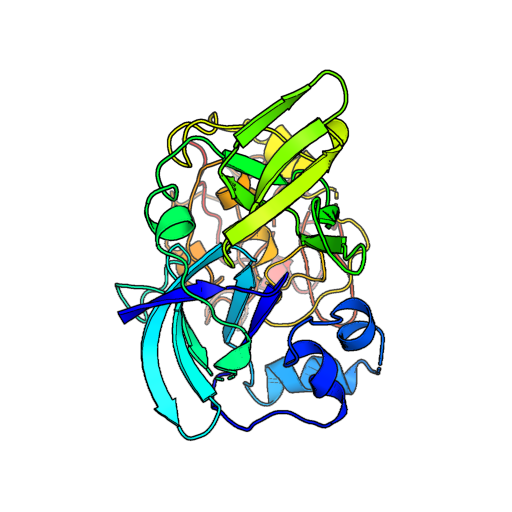1
ATOM 1263 C CA . LEU A 1 162 ? 40.635 34.464 10.590 1.00 13.60 184 LEU A CA 1
ATOM 1264 C 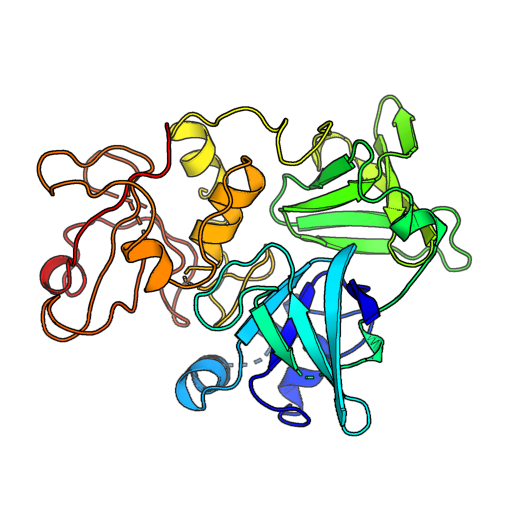C . LEU A 1 162 ? 41.390 33.134 10.824 1.00 13.88 184 LEU A C 1
ATOM 1265 O O . LEU A 1 162 ? 42.597 33.120 11.055 1.00 12.75 184 LEU A O 1
ATOM 1270 N N . PRO A 1 163 ? 40.676 32.005 10.751 1.00 13.70 185 PRO A N 1
ATOM 1271 C CA . PRO A 1 163 ? 41.322 30.712 11.027 1.00 15.21 185 PRO A CA 1
ATOM 1272 C C . PRO A 1 163 ? 42.466 30.369 10.058 1.00 17.03 185 PRO A C 1
ATOM 1273 O O . PRO A 1 163 ? 43.320 29.547 10.383 1.00 17.89 185 PRO A O 1
ATOM 1277 N N . ASN A 1 164 ? 42.471 30.971 8.875 1.00 16.93 186 ASN A N 1
ATOM 1278 C CA . ASN A 1 164 ? 43.564 30.757 7.955 1.00 14.62 186 ASN A CA 1
ATOM 1279 C C . ASN A 1 164 ? 44.766 31.676 8.213 1.00 13.83 186 ASN A C 1
ATOM 1280 O O . ASN A 1 164 ? 45.737 31.635 7.455 1.00 15.31 186 ASN A O 1
ATOM 1285 N N . GLY A 1 165 ? 44.711 32.473 9.272 1.00 14.85 187 GLY A N 1
ATOM 1286 C CA . GLY A 1 165 ? 45.792 33.447 9.573 1.00 17.13 187 GLY A CA 1
ATOM 1287 C C . GLY A 1 165 ? 45.685 34.813 8.915 1.00 16.76 187 GLY A C 1
ATOM 1288 O O . GLY A 1 165 ? 46.503 35.699 9.212 1.00 15.81 187 GLY A O 1
ATOM 1289 N N . GLN A 1 166 ? 44.700 35.029 8.028 1.00 15.63 188 GLN A N 1
ATOM 1290 C CA . GLN A 1 166 ? 44.463 36.373 7.491 1.00 16.09 188 GLN A CA 1
ATOM 1291 C C . GLN A 1 166 ? 43.785 37.249 8.533 1.00 15.33 188 GLN A C 1
ATOM 1292 O O . GLN A 1 166 ? 43.231 36.771 9.534 1.00 17.44 188 GLN A O 1
ATOM 1298 N N . LYS A 1 167 ? 43.870 38.550 8.304 1.00 13.46 189 LYS A N 1
ATOM 1299 C CA . LYS A 1 167 ? 43.249 39.562 9.144 1.00 13.85 189 LYS A CA 1
ATOM 1300 C C . LYS A 1 167 ? 42.074 40.186 8.384 1.00 13.41 189 LYS A C 1
ATOM 1301 O O . LYS A 1 167 ? 42.101 40.277 7.136 1.00 14.23 189 LYS A O 1
ATOM 1307 N N . ALA A 1 168 ? 41.062 40.571 9.151 1.00 12.07 190 ALA A N 1
ATOM 1308 C CA . ALA A 1 168 ? 39.793 41.054 8.640 1.00 11.25 190 ALA A CA 1
ATOM 1309 C C . ALA A 1 168 ? 39.199 42.036 9.603 1.00 11.91 190 ALA A C 1
ATOM 1310 O O . ALA A 1 168 ? 39.575 42.114 10.790 1.00 12.35 190 ALA A O 1
ATOM 1312 N N . TRP A 1 169 ? 38.168 42.725 9.143 1.00 9.89 191 TRP A N 1
ATOM 1313 C CA . TRP A 1 169 ? 37.467 43.657 10.002 1.00 10.90 191 TRP A CA 1
ATOM 1314 C C . TRP A 1 169 ? 35.966 43.667 9.756 1.00 11.90 191 TRP A C 1
ATOM 1315 O O . TRP A 1 169 ? 35.516 43.274 8.677 1.00 12.52 191 TRP A O 1
ATOM 1326 N N . LEU A 1 170 ? 35.214 44.064 10.778 1.00 9.90 192 LEU A N 1
ATOM 1327 C CA . LEU A 1 170 ? 33.760 44.226 10.680 1.00 12.34 192 LEU A CA 1
ATOM 1328 C C . LEU A 1 170 ? 33.329 45.497 11.388 1.00 12.99 192 LEU A C 1
ATOM 1329 O O . LEU A 1 170 ? 34.010 45.981 12.288 1.00 13.64 192 LEU A O 1
ATOM 1334 N N . ARG A 1 171 ? 32.208 46.054 10.951 1.00 13.32 193 ARG A N 1
ATOM 1335 C CA . ARG A 1 171 ? 31.633 47.207 11.635 1.00 11.70 193 ARG A CA 1
ATOM 1336 C C . ARG A 1 171 ? 31.317 46.863 13.065 1.00 14.32 193 ARG A C 1
ATOM 1337 O O . ARG A 1 171 ? 30.857 45.755 13.351 1.00 12.41 193 ARG A O 1
ATOM 1345 N N . LYS A 1 172 ? 31.566 47.818 13.959 1.00 12.32 194 LYS A N 1
ATOM 1346 C CA . LYS A 1 172 ? 31.259 47.632 15.369 1.00 15.94 194 LYS A CA 1
ATOM 1347 C C . LYS A 1 172 ? 29.811 47.253 15.680 1.00 16.48 194 LYS A C 1
ATOM 1348 O O . LYS A 1 172 ? 29.545 46.593 16.683 1.00 16.30 194 LYS A O 1
ATOM 1354 N N . ASN A 1 173 ? 28.872 47.735 14.876 1.00 15.88 195 ASN A N 1
ATOM 1355 C CA . ASN A 1 173 ? 27.473 47.434 15.106 1.00 16.74 195 ASN A CA 1
ATOM 1356 C C . ASN A 1 173 ? 27.144 45.956 14.784 1.00 18.98 195 ASN A C 1
ATOM 1357 O O . ASN A 1 173 ? 26.050 45.478 15.125 1.00 18.86 195 ASN A O 1
ATOM 1362 N N . ASP A 1 174 ? 28.045 45.260 14.088 1.00 15.23 196 ASP A N 1
ATOM 1363 C CA . ASP A 1 174 ? 27.820 43.852 13.732 1.00 15.97 196 ASP A CA 1
ATOM 1364 C C . ASP A 1 174 ? 28.335 42.867 14.755 1.00 15.40 196 ASP A C 1
ATOM 1365 O O . ASP A 1 174 ? 28.156 41.662 14.581 1.00 17.06 196 ASP A O 1
ATOM 1370 N N . GLY A 1 175 ? 28.985 43.342 15.810 1.00 13.87 197 GLY A N 1
ATOM 1371 C CA . GLY A 1 175 ? 29.593 42.432 16.777 1.00 14.32 197 GLY A CA 1
ATOM 1372 C C . GLY A 1 175 ? 29.751 43.042 18.150 1.00 16.13 197 GLY A C 1
ATOM 1373 O O . GLY A 1 175 ? 29.476 44.237 18.359 1.00 14.40 197 GLY A O 1
ATOM 1374 N N . THR A 1 176 ? 30.200 42.205 19.079 1.00 14.78 198 THR A N 1
ATOM 1375 C CA A THR A 1 176 ? 30.438 42.553 20.476 0.60 17.29 198 THR A CA 1
ATOM 1376 C CA B THR A 1 176 ? 30.608 42.706 20.376 0.40 16.26 198 THR A CA 1
ATOM 1377 C C . THR A 1 176 ? 31.721 41.857 20.891 1.00 18.02 198 THR A C 1
ATOM 1378 O O . THR A 1 176 ? 31.909 40.717 20.479 1.00 17.76 198 THR A O 1
ATOM 1385 N N . PHE A 1 177 ? 32.554 42.445 21.743 1.00 18.07 199 PHE A N 1
ATOM 1386 C CA . PHE A 1 177 ? 33.668 41.627 22.214 1.00 21.69 199 PHE A CA 1
ATOM 1387 C C . PHE A 1 177 ? 33.514 41.147 23.639 1.00 20.87 199 PHE A C 1
ATOM 1388 O O . PHE A 1 177 ? 32.803 41.748 24.442 1.00 20.46 199 PHE A O 1
ATOM 1396 N N . TYR A 1 178 ? 34.134 40.009 23.892 1.00 21.42 200 TYR A N 1
ATOM 1397 C CA . TYR A 1 178 ? 34.064 39.308 25.175 1.00 23.38 200 TYR A CA 1
ATOM 1398 C C . TYR A 1 178 ? 35.410 38.659 25.488 1.00 25.73 200 TYR A C 1
ATOM 1399 O O . TYR A 1 178 ? 36.140 38.267 24.572 1.00 25.81 200 TYR A O 1
ATOM 1408 N N . ARG A 1 179 ? 35.717 38.486 26.780 1.00 29.12 201 ARG A N 1
ATOM 1409 C CA . ARG A 1 179 ? 36.992 37.891 27.208 1.00 27.46 201 ARG A CA 1
ATOM 1410 C C . ARG A 1 179 ? 37.051 36.395 26.918 1.00 29.43 201 ARG A C 1
ATOM 1411 O O . ARG A 1 179 ? 38.115 35.862 26.579 1.00 31.51 201 ARG A O 1
ATOM 1414 N N . SER A 1 180 ? 35.910 35.722 27.018 1.00 27.70 202 SER A N 1
ATOM 1415 C CA . SER A 1 180 ? 35.805 34.268 26.815 1.00 27.53 202 SER A CA 1
ATOM 1416 C C . SER A 1 180 ? 34.342 33.856 26.915 1.00 26.72 202 SER A C 1
ATOM 1417 O O . SER A 1 180 ? 33.515 34.675 27.339 1.00 25.00 202 SER A O 1
ATOM 1420 N N . GLN A 1 181 ? 34.037 32.595 26.587 1.00 25.74 203 GLN A N 1
ATOM 1421 C CA . GLN A 1 181 ? 32.648 32.063 26.626 1.00 26.08 203 GLN A CA 1
ATOM 1422 C C . GLN A 1 181 ? 32.145 32.228 28.037 1.00 28.19 203 GLN A C 1
ATOM 1423 O O . GLN A 1 181 ? 30.998 32.676 28.288 1.00 25.55 203 GLN A O 1
ATOM 1429 N N . ASN A 1 182 ? 33.048 31.901 28.960 1.00 29.20 204 ASN A N 1
ATOM 1430 C CA . ASN A 1 182 ? 32.765 31.956 30.385 1.00 29.71 204 ASN A CA 1
ATOM 1431 C C . ASN A 1 182 ? 32.508 33.356 30.878 1.00 28.00 204 ASN A C 1
ATOM 1432 O O . ASN A 1 182 ? 31.905 33.527 31.934 1.00 30.23 204 ASN A O 1
ATOM 1437 N N . ASP A 1 183 ? 32.966 34.364 30.137 1.00 25.00 205 ASP A N 1
ATOM 1438 C CA . ASP A 1 183 ? 32.745 35.749 30.551 1.00 23.39 205 ASP A CA 1
ATOM 1439 C C . ASP A 1 183 ? 31.651 36.500 29.803 1.00 19.65 205 ASP A C 1
ATOM 1440 O O . ASP A 1 183 ? 31.534 37.723 29.946 1.00 16.99 205 ASP A O 1
ATOM 1445 N N . ILE A 1 184 ? 30.853 35.782 29.016 1.00 15.20 206 ILE A N 1
ATOM 1446 C CA . ILE A 1 184 ? 29.684 36.392 28.421 1.00 14.77 206 ILE A CA 1
ATOM 1447 C C . ILE A 1 184 ? 28.723 36.556 29.580 1.00 14.00 206 ILE A C 1
ATOM 1448 O O . ILE A 1 184 ? 28.540 35.647 30.345 1.00 16.27 206 ILE A O 1
ATOM 1453 N N . PRO A 1 185 ? 28.162 37.742 29.748 1.00 15.18 207 PRO A N 1
ATOM 1454 C CA . PRO A 1 185 ? 27.276 37.910 30.887 1.00 15.11 207 PRO A CA 1
ATOM 1455 C C . PRO A 1 185 ? 26.084 36.987 30.846 1.00 17.12 207 PRO A C 1
ATOM 1456 O O . PRO A 1 185 ? 25.599 36.614 29.747 1.00 13.75 207 PRO A O 1
ATOM 1460 N N . THR A 1 186 ? 25.580 36.653 32.029 1.00 15.26 208 THR A N 1
ATOM 1461 C CA . THR A 1 186 ? 24.361 35.848 32.139 1.00 16.48 208 THR A CA 1
ATOM 1462 C C . THR A 1 186 ? 23.162 36.577 31.591 1.00 17.21 208 THR A C 1
ATOM 1463 O O . THR A 1 186 ? 22.887 37.704 31.984 1.00 15.33 208 THR A O 1
ATOM 1467 N N . PRO A 1 187 ? 22.450 35.957 30.639 1.00 14.70 209 PRO A N 1
ATOM 1468 C CA . PRO A 1 187 ? 21.352 36.695 29.997 1.00 13.83 209 PRO A CA 1
ATOM 1469 C C . PRO A 1 187 ? 20.106 36.752 30.866 1.00 13.13 209 PRO A C 1
ATOM 1470 O O . PRO A 1 187 ? 19.850 35.856 31.615 1.00 13.79 209 PRO A O 1
ATOM 1474 N N . ALA A 1 188 ? 19.327 37.806 30.699 1.00 12.96 210 ALA A N 1
ATOM 1475 C CA . ALA A 1 188 ? 17.944 37.832 31.130 1.00 18.42 210 ALA A CA 1
ATOM 1476 C C . ALA A 1 188 ? 17.173 37.081 30.048 1.00 18.74 210 ALA A C 1
ATOM 1477 O O . ALA A 1 188 ? 17.651 36.957 28.886 1.00 11.66 210 ALA A O 1
ATOM 1479 N N . ALA A 1 189 ? 15.996 36.576 30.405 1.00 17.43 211 ALA A N 1
ATOM 1480 C CA . ALA A 1 189 ? 15.176 35.863 29.437 1.00 17.08 211 ALA A CA 1
ATOM 1481 C C . ALA A 1 189 ? 14.851 36.737 28.237 1.00 16.93 211 ALA A C 1
ATOM 1482 O O . ALA A 1 189 ? 14.898 36.280 27.082 1.00 15.14 211 ALA A O 1
ATOM 1484 N N . ASP A 1 190 ? 14.575 38.015 28.480 1.00 16.08 212 ASP A N 1
ATOM 1485 C CA . ASP A 1 190 ? 14.286 38.918 27.360 1.00 18.05 212 ASP A CA 1
ATOM 1486 C C . ASP A 1 190 ? 15.422 39.022 26.327 1.00 13.38 212 ASP A C 1
ATOM 1487 O O . ASP A 1 190 ? 15.145 39.193 25.119 1.00 16.70 212 ASP A O 1
ATOM 1492 N N . ASP A 1 191 ? 16.668 38.951 26.781 1.00 14.63 213 ASP A N 1
ATOM 1493 C CA . ASP A 1 191 ? 17.834 38.962 25.874 1.00 11.90 213 ASP A CA 1
ATOM 1494 C C . ASP A 1 191 ? 17.773 37.778 24.883 1.00 11.80 213 ASP A C 1
ATOM 1495 O O . ASP A 1 191 ? 18.042 37.933 23.690 1.00 13.51 213 ASP A O 1
ATOM 1500 N N . LEU A 1 192 ? 17.456 36.598 25.409 1.00 13.26 214 LEU A N 1
ATOM 1501 C CA . LEU A 1 192 ? 17.292 35.378 24.610 1.00 13.60 214 LEU A CA 1
ATOM 1502 C C . LEU A 1 192 ? 16.156 35.527 23.595 1.00 14.66 214 LEU A C 1
ATOM 1503 O O . LEU A 1 192 ? 16.309 35.180 22.433 1.00 14.31 214 LEU A O 1
ATOM 1508 N N . ILE A 1 193 ? 15.056 36.122 24.040 1.00 14.73 215 ILE A N 1
ATOM 1509 C CA . ILE A 1 193 ? 13.892 36.282 23.219 1.00 15.21 215 ILE A CA 1
ATOM 1510 C C . ILE A 1 193 ? 14.208 37.261 22.098 1.00 16.46 215 ILE A C 1
ATOM 1511 O O . ILE A 1 193 ? 13.914 37.000 20.925 1.00 14.54 215 ILE A O 1
ATOM 1516 N N . ASN A 1 194 ? 14.878 38.345 22.464 1.00 15.46 216 ASN A N 1
ATOM 1517 C CA . ASN A 1 194 ? 15.209 39.371 21.524 1.00 13.93 216 ASN A CA 1
ATOM 1518 C C . ASN A 1 194 ? 16.163 38.819 20.489 1.00 14.29 216 ASN A C 1
ATOM 1519 O O . ASN A 1 194 ? 16.037 39.127 19.279 1.00 14.32 216 ASN A O 1
ATOM 1524 N N . THR A 1 195 ? 17.071 37.959 20.942 1.00 15.00 217 THR A N 1
ATOM 1525 C CA . THR A 1 195 ? 17.976 37.263 20.027 1.00 14.03 217 THR A CA 1
ATOM 1526 C C . THR A 1 195 ? 17.205 36.434 19.001 1.00 13.51 217 THR A C 1
ATOM 1527 O O . THR A 1 195 ? 17.391 36.578 17.806 1.00 10.79 217 THR A O 1
ATOM 1531 N N . GLY A 1 196 ? 16.302 35.596 19.476 1.00 12.44 218 GLY A N 1
ATOM 1532 C CA . GLY A 1 196 ? 15.457 34.797 18.596 1.00 12.73 218 GLY A CA 1
ATOM 1533 C C . GLY A 1 196 ? 14.668 35.607 17.623 1.00 12.43 218 GLY A C 1
ATOM 1534 O O . GLY A 1 196 ? 14.597 35.250 16.435 1.00 13.30 218 GLY A O 1
ATOM 1535 N N . LYS A 1 197 ? 14.064 36.693 18.108 1.00 11.44 219 LYS A N 1
ATOM 1536 C CA . LYS A 1 197 ? 13.288 37.601 17.248 1.00 12.71 219 LYS A CA 1
ATOM 1537 C C . LYS A 1 197 ? 14.028 38.175 16.079 1.00 13.50 219 LYS A C 1
ATOM 1538 O O . LYS A 1 197 ? 13.394 38.450 15.036 1.00 12.16 219 LYS A O 1
ATOM 1552 N N . PHE A 1 199 ? 15.695 36.661 14.054 1.00 13.98 221 PHE A N 1
ATOM 1553 C CA . PHE A 1 199 ? 15.674 35.688 12.969 1.00 14.00 221 PHE A CA 1
ATOM 1554 C C . PHE A 1 199 ? 14.287 35.405 12.405 1.00 12.83 221 PHE A C 1
ATOM 1555 O O . PHE A 1 199 ? 14.175 34.535 11.574 1.00 11.57 221 PHE A O 1
ATOM 1563 N N . LEU A 1 200 ? 13.247 36.102 12.874 1.00 14.04 222 LEU A N 1
ATOM 1564 C CA . LEU A 1 200 ? 11.889 35.868 12.402 1.00 12.82 222 LEU A CA 1
ATOM 1565 C C . LEU A 1 200 ? 11.863 35.894 10.858 1.00 13.44 222 LEU A C 1
ATOM 1566 O O . LEU A 1 200 ? 12.418 36.804 10.224 1.00 12.73 222 LEU A O 1
ATOM 1571 N N . GLY A 1 201 ? 11.309 34.855 10.243 1.00 12.17 223 GLY A N 1
ATOM 1572 C CA . GLY A 1 201 ? 11.289 34.753 8.759 1.00 12.69 223 GLY A CA 1
ATOM 1573 C C . GLY A 1 201 ? 12.437 34.010 8.112 1.00 14.04 223 GLY A C 1
ATOM 1574 O O . GLY A 1 201 ? 12.449 33.844 6.887 1.00 12.38 223 GLY A O 1
ATOM 1575 N N . LEU A 1 202 ? 13.413 33.564 8.898 1.00 11.57 224 LEU A N 1
ATOM 1576 C CA . LEU A 1 202 ? 14.526 32.792 8.361 1.00 11.27 224 LEU A CA 1
ATOM 1577 C C . LEU A 1 202 ? 14.082 31.361 8.086 1.00 11.99 224 LEU A C 1
ATOM 1578 O O . LEU A 1 202 ? 13.674 30.646 9.023 1.00 11.90 224 LEU A O 1
ATOM 1583 N N . PRO A 1 203 ? 14.143 30.923 6.824 1.00 11.07 225 PRO A N 1
ATOM 1584 C CA . PRO A 1 203 ? 13.715 29.551 6.519 1.00 10.69 225 PRO A CA 1
ATOM 1585 C C . PRO A 1 203 ? 14.504 28.473 7.206 1.00 10.90 225 PRO A C 1
ATOM 1586 O O . PRO A 1 203 ? 15.736 28.555 7.339 1.00 12.33 225 PRO A O 1
ATOM 1590 N N . TYR A 1 204 ? 13.765 27.467 7.656 1.00 10.12 226 TYR A N 1
ATOM 1591 C CA . TYR A 1 204 ? 14.298 26.274 8.291 1.00 9.39 226 TYR A CA 1
ATOM 1592 C C . TYR A 1 204 ? 15.179 25.456 7.376 1.00 10.29 226 TYR A C 1
ATOM 1593 O O . TYR A 1 204 ? 14.935 25.390 6.188 1.00 11.22 226 TYR A O 1
ATOM 1602 N N . ILE A 1 205 ? 16.217 24.842 7.929 1.00 12.47 227 ILE A N 1
ATOM 1603 C CA . ILE A 1 205 ? 16.917 23.768 7.223 1.00 11.63 227 ILE A CA 1
ATOM 1604 C C . ILE A 1 205 ? 17.307 22.710 8.281 1.00 11.72 227 ILE A C 1
ATOM 1605 O O . ILE A 1 205 ? 17.723 23.039 9.368 1.00 10.31 227 ILE A O 1
ATOM 1610 N N . TRP A 1 206 ? 17.162 21.442 7.938 1.00 13.65 228 TRP A N 1
ATOM 1611 C CA . TRP A 1 206 ? 17.612 20.347 8.802 1.00 12.63 228 TRP A CA 1
ATOM 1612 C C . TRP A 1 206 ? 19.095 20.494 9.128 1.00 9.89 228 TRP A C 1
ATOM 1613 O O . TRP A 1 206 ? 19.900 20.817 8.273 1.00 13.55 228 TRP A O 1
ATOM 1624 N N . ALA A 1 207 ? 19.416 20.248 10.397 1.00 12.58 229 ALA A N 1
ATOM 1625 C CA . ALA A 1 207 ? 20.752 20.387 10.920 1.00 12.80 229 ALA A CA 1
ATOM 1626 C C . ALA A 1 207 ? 21.275 21.834 10.939 1.00 11.44 229 ALA A C 1
ATOM 1627 O O . ALA A 1 207 ? 22.419 22.058 11.234 1.00 10.29 229 ALA A O 1
ATOM 1629 N N . GLY A 1 208 ? 20.429 22.819 10.663 1.00 9.28 230 GLY A N 1
ATOM 1630 C CA . GLY A 1 208 ? 20.897 24.202 10.485 1.00 10.95 230 GLY A CA 1
ATOM 1631 C C . GLY A 1 208 ? 21.343 24.731 11.840 1.00 12.15 230 GLY A C 1
ATOM 1632 O O . GLY A 1 208 ? 20.650 24.572 12.808 1.00 12.45 230 GLY A O 1
ATOM 1633 N N . THR A 1 209 ? 22.526 25.343 11.900 1.00 9.95 231 THR A N 1
ATOM 1634 C CA . THR A 1 209 ? 23.105 25.765 13.145 1.00 9.62 231 THR A CA 1
ATOM 1635 C C . THR A 1 209 ? 23.784 27.127 12.926 1.00 11.73 231 THR A C 1
ATOM 1636 O O . THR A 1 209 ? 24.850 27.411 13.474 1.00 9.88 231 THR A O 1
ATOM 1640 N N . SER A 1 210 ? 23.147 27.959 12.113 1.00 11.38 232 SER A N 1
ATOM 1641 C CA . SER A 1 210 ? 23.705 29.278 11.777 1.00 9.72 232 SER A CA 1
ATOM 1642 C C . SER A 1 210 ? 22.602 30.251 11.297 1.00 12.32 232 SER A C 1
ATOM 1643 O O . SER A 1 210 ? 21.458 29.850 11.014 1.00 9.84 232 SER A O 1
ATOM 1646 N N . GLY A 1 211 ? 22.958 31.526 11.178 1.00 12.40 233 GLY A N 1
ATOM 1647 C CA . GLY A 1 211 ? 22.037 32.532 10.634 1.00 11.25 233 GLY A CA 1
ATOM 1648 C C . GLY A 1 211 ? 21.666 32.399 9.173 1.00 11.26 233 GLY A C 1
ATOM 1649 O O . GLY A 1 211 ? 20.843 33.171 8.665 1.00 14.09 233 GLY A O 1
ATOM 1650 N N . PHE A 1 212 ? 22.226 31.389 8.500 1.00 10.12 234 PHE A N 1
ATOM 1651 C CA . PHE A 1 212 ? 21.798 31.030 7.142 1.00 11.46 234 PHE A CA 1
ATOM 1652 C C . PHE A 1 212 ? 20.621 30.048 7.144 1.00 11.54 234 PHE A C 1
ATOM 1653 O O . PHE A 1 212 ? 20.097 29.711 6.083 1.00 10.57 234 PHE A O 1
ATOM 1661 N N . GLY A 1 213 ? 20.226 29.583 8.324 1.00 7.59 235 GLY A N 1
ATOM 1662 C CA . GLY A 1 213 ? 19.075 28.689 8.488 1.00 8.64 235 GLY A CA 1
ATOM 1663 C C . GLY A 1 213 ? 19.257 27.788 9.705 1.00 9.14 235 GLY A C 1
ATOM 1664 O O . GLY A 1 213 ? 20.363 27.245 9.917 1.00 12.35 235 GLY A O 1
ATOM 1665 N N . PHE A 1 214 ? 18.195 27.576 10.468 1.00 11.08 236 PHE A N 1
ATOM 1666 C CA . PHE A 1 214 ? 18.237 26.736 11.694 1.00 8.86 236 PHE A CA 1
ATOM 1667 C C . PHE A 1 214 ? 17.259 25.572 11.630 1.00 11.23 236 PHE A C 1
ATOM 1668 O O . PHE A 1 214 ? 16.180 25.715 11.049 1.00 12.66 236 PHE A O 1
ATOM 1676 N N . ASP A 1 215 ? 17.608 24.448 12.271 1.00 9.22 237 ASP A N 1
ATOM 1677 C CA . ASP A 1 215 ? 16.574 23.505 12.729 1.00 9.29 237 ASP A CA 1
ATOM 1678 C C . ASP A 1 215 ? 16.181 23.880 14.136 1.00 11.40 237 ASP A C 1
ATOM 1679 O O . ASP A 1 215 ? 16.720 24.825 14.699 1.00 11.19 237 ASP A O 1
ATOM 1693 N N . SER A 1 217 ? 16.445 22.636 17.145 1.00 11.90 239 SER A N 1
ATOM 1694 C CA . SER A 1 217 ? 17.422 22.498 18.217 1.00 9.93 239 SER A CA 1
ATOM 1695 C C . SER A 1 217 ? 18.664 23.334 17.914 1.00 9.60 239 SER A C 1
ATOM 1696 O O . SER A 1 217 ? 19.348 23.741 18.846 1.00 8.89 239 SER A O 1
ATOM 1699 N N . GLY A 1 218 ? 19.004 23.532 16.625 1.00 10.59 240 GLY A N 1
ATOM 1700 C CA . GLY A 1 218 ? 20.149 24.417 16.300 1.00 9.93 240 GLY A CA 1
ATOM 1701 C C . GLY A 1 218 ? 19.869 25.864 16.709 1.00 8.13 240 GLY A C 1
ATOM 1702 O O . GLY A 1 218 ? 20.778 26.608 17.159 1.00 10.11 240 GLY A O 1
ATOM 1703 N N . PHE A 1 219 ? 18.598 26.253 16.586 1.00 8.73 241 PHE A N 1
ATOM 1704 C CA . PHE A 1 219 ? 18.136 27.596 16.991 1.00 10.73 241 PHE A CA 1
ATOM 1705 C C . PHE A 1 219 ? 18.297 27.794 18.495 1.00 11.93 241 PHE A C 1
ATOM 1706 O O . PHE A 1 219 ? 18.947 28.738 18.935 1.00 10.40 241 PHE A O 1
ATOM 1714 N N . THR A 1 220 ? 17.690 26.916 19.278 1.00 10.69 242 THR A N 1
ATOM 1715 C CA . THR A 1 220 ? 17.820 26.985 20.727 1.00 12.57 242 THR A CA 1
ATOM 1716 C C . THR A 1 220 ? 19.300 26.861 21.206 1.00 10.47 242 THR A C 1
ATOM 1717 O O . THR A 1 220 ? 19.755 27.642 22.032 1.00 12.57 242 THR A O 1
ATOM 1721 N N . HIS A 1 221 ? 20.045 25.915 20.672 1.00 9.70 243 HIS A N 1
ATOM 1722 C CA . HIS A 1 221 ? 21.450 25.751 21.042 1.00 9.41 243 HIS A CA 1
ATOM 1723 C C . HIS A 1 221 ? 22.218 27.030 20.748 1.00 11.80 243 HIS A C 1
ATOM 1724 O O . HIS A 1 221 ? 22.981 27.493 21.591 1.00 13.22 243 HIS A O 1
ATOM 1731 N N . THR A 1 222 ? 21.982 27.617 19.572 1.00 13.55 244 THR A N 1
ATOM 1732 C CA . THR A 1 222 ? 22.703 28.852 19.160 1.00 11.57 244 THR A CA 1
ATOM 1733 C C . THR A 1 222 ? 22.358 30.074 20.003 1.00 10.16 244 THR A C 1
ATOM 1734 O O . THR A 1 222 ? 23.241 30.832 20.381 1.00 13.06 244 THR A O 1
ATOM 1738 N N . ILE A 1 223 ? 21.087 30.236 20.343 1.00 9.73 245 ILE A N 1
ATOM 1739 C CA . ILE A 1 223 ? 20.619 31.361 21.158 1.00 13.21 245 ILE A CA 1
ATOM 1740 C C . ILE A 1 223 ? 21.279 31.284 22.531 1.00 15.39 245 ILE A C 1
ATOM 1741 O O . ILE A 1 223 ? 21.861 32.274 23.011 1.00 16.16 245 ILE A O 1
ATOM 1746 N N . TYR A 1 224 ? 21.236 30.097 23.142 1.00 11.58 246 TYR A N 1
ATOM 1747 C CA . TYR A 1 224 ? 21.863 29.949 24.470 1.00 12.72 246 TYR A CA 1
ATOM 1748 C C . TYR A 1 224 ? 23.376 30.076 24.425 1.00 12.24 246 TYR A C 1
ATOM 1749 O O . TYR A 1 224 ? 23.942 30.758 25.271 1.00 15.54 246 TYR A O 1
ATOM 1758 N N . LYS A 1 225 ? 24.014 29.468 23.428 1.00 11.62 247 LYS A N 1
ATOM 1759 C CA . LYS A 1 225 ? 25.462 29.436 23.346 1.00 12.43 247 LYS A CA 1
ATOM 1760 C C . LYS A 1 225 ? 26.046 30.834 23.174 1.00 13.86 247 LYS A C 1
ATOM 1761 O O . LYS A 1 225 ? 27.074 31.176 23.797 1.00 12.80 247 LYS A O 1
ATOM 1767 N N . SER A 1 226 ? 25.352 31.643 22.378 1.00 11.74 248 SER A N 1
ATOM 1768 C CA . SER A 1 226 ? 25.762 33.042 22.119 1.00 12.88 248 SER A CA 1
ATOM 1769 C C . SER A 1 226 ? 25.661 33.938 23.339 1.00 12.81 248 SER A C 1
ATOM 1770 O O . SER A 1 226 ? 26.223 35.047 23.343 1.00 11.54 248 SER A O 1
ATOM 1773 N N . HIS A 1 227 ? 24.925 33.481 24.351 1.00 12.99 249 HIS A N 1
ATOM 1774 C CA . HIS A 1 227 ? 24.766 34.174 25.623 1.00 12.75 249 HIS A CA 1
ATOM 1775 C C . HIS A 1 227 ? 25.490 33.437 26.762 1.00 12.20 249 HIS A C 1
ATOM 1776 O O . HIS A 1 227 ? 25.168 33.625 27.965 1.00 14.68 249 HIS A O 1
ATOM 1783 N N . GLY A 1 228 ? 26.466 32.621 26.387 1.00 11.97 250 GLY A N 1
ATOM 1784 C CA . GLY A 1 228 ? 27.397 31.985 27.350 1.00 13.00 250 GLY A CA 1
ATOM 1785 C C . GLY A 1 228 ? 26.942 30.678 27.994 1.00 15.21 250 GLY A C 1
ATOM 1786 O O . GLY A 1 228 ? 27.590 30.171 28.904 1.00 16.67 250 GLY A O 1
ATOM 1787 N N . ILE A 1 229 ? 25.836 30.124 27.528 1.00 12.64 251 ILE A N 1
ATOM 1788 C CA . ILE A 1 229 ? 25.277 28.880 28.131 1.00 14.18 251 ILE A CA 1
ATOM 1789 C C . ILE A 1 229 ? 25.268 27.778 27.075 1.00 14.14 251 ILE A C 1
ATOM 1790 O O . ILE A 1 229 ? 24.546 27.854 26.087 1.00 12.76 251 ILE A O 1
ATOM 1795 N N . THR A 1 230 ? 26.106 26.765 27.269 1.00 13.54 252 THR A N 1
ATOM 1796 C CA . THR A 1 230 ? 26.232 25.697 26.293 1.00 18.27 252 THR A CA 1
ATOM 1797 C C . THR A 1 230 ? 25.257 24.593 26.680 1.00 17.83 252 THR A C 1
ATOM 1798 O O . THR A 1 230 ? 25.359 24.036 27.780 1.00 21.50 252 THR A O 1
ATOM 1802 N N . ILE A 1 231 ? 24.269 24.369 25.812 1.00 14.52 253 ILE A N 1
ATOM 1803 C CA . ILE A 1 231 ? 23.273 23.319 25.987 1.00 12.78 253 ILE A CA 1
ATOM 1804 C C . ILE A 1 231 ? 23.547 22.291 24.883 1.00 13.41 253 ILE A C 1
ATOM 1805 O O . ILE A 1 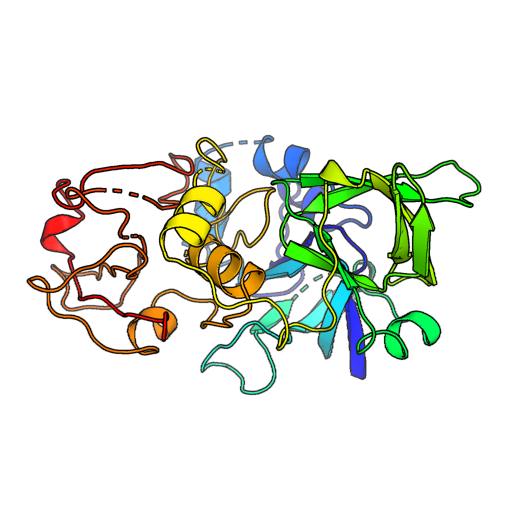231 ? 24.258 22.587 23.964 1.00 11.90 253 ILE A O 1
ATOM 1810 N N . PRO A 1 232 ? 23.015 21.067 24.997 1.00 13.95 254 PRO A N 1
ATOM 1811 C CA . PRO A 1 232 ? 23.250 20.056 23.962 1.00 14.41 254 PRO A CA 1
ATOM 1812 C C . PRO A 1 232 ? 22.765 20.514 22.590 1.00 12.37 254 PRO A C 1
ATOM 1813 O O . PRO A 1 232 ? 21.856 21.339 22.493 1.00 12.40 254 PRO A O 1
ATOM 1817 N N . ARG A 1 233 ? 23.386 19.997 21.546 1.00 12.67 255 ARG A N 1
ATOM 1818 C CA . ARG A 1 233 ? 22.999 20.324 20.195 1.00 13.02 255 ARG A CA 1
ATOM 1819 C C . ARG A 1 233 ? 21.586 19.857 19.809 1.00 14.72 255 ARG A C 1
ATOM 1820 O O . ARG A 1 233 ? 20.876 20.584 19.129 1.00 12.43 255 ARG A O 1
ATOM 1828 N N . ASP A 1 234 ? 21.200 18.646 20.224 1.00 12.73 256 ASP A N 1
ATOM 1829 C CA . ASP A 1 234 ? 19.960 18.030 19.758 1.00 12.04 256 ASP A CA 1
ATOM 1830 C C . ASP A 1 234 ? 18.796 18.154 20.758 1.00 11.49 256 ASP A C 1
ATOM 1831 O O . ASP A 1 234 ? 18.985 18.349 21.966 1.00 14.08 256 ASP A O 1
ATOM 1836 N N . SER A 1 235 ? 17.574 18.003 20.256 1.00 12.51 257 SER A N 1
ATOM 1837 C CA A SER A 1 235 ? 16.378 18.254 21.072 0.70 13.03 257 SER A CA 1
ATOM 1838 C CA B SER A 1 235 ? 16.346 18.217 21.039 0.30 13.48 257 SER A CA 1
ATOM 1839 C C . SER A 1 235 ? 16.186 17.215 22.200 1.00 13.39 257 SER A C 1
ATOM 1840 O O . SER A 1 235 ? 15.740 17.570 23.323 1.00 13.18 257 SER A O 1
ATOM 1845 N N . GLY A 1 236 ? 16.544 15.957 21.943 1.00 14.63 258 GLY A N 1
ATOM 1846 C CA . GLY A 1 236 ? 16.369 14.905 22.941 1.00 16.07 258 GLY A CA 1
ATOM 1847 C C . GLY A 1 236 ? 17.225 15.192 24.174 1.00 16.91 258 GLY A C 1
ATOM 1848 O O . GLY A 1 236 ? 16.711 15.293 25.307 1.00 17.14 258 GLY A O 1
ATOM 1849 N N . PRO A 1 237 ? 18.541 15.339 23.960 1.00 17.81 259 PRO A N 1
ATOM 1850 C CA . PRO A 1 237 ? 19.446 15.749 25.039 1.00 17.29 259 PRO A CA 1
ATOM 1851 C C . PRO A 1 237 ? 19.090 17.084 25.677 1.00 17.30 259 PRO A C 1
ATOM 1852 O O . PRO A 1 237 ? 19.145 17.237 26.915 1.00 14.00 259 PRO A O 1
ATOM 1856 N N . GLN A 1 238 ? 18.681 18.056 24.868 1.00 14.56 260 GLN A N 1
ATOM 1857 C CA . GLN A 1 238 ? 18.217 19.312 25.462 1.00 12.92 260 GLN A CA 1
ATOM 1858 C C . GLN A 1 238 ? 17.088 19.075 26.468 1.00 12.89 260 GLN A C 1
ATOM 1859 O O . GLN A 1 238 ? 16.989 19.758 27.511 1.00 13.54 260 GLN A O 1
ATOM 1865 N N . SER A 1 239 ? 16.227 18.116 26.163 1.00 11.00 261 SER A N 1
ATOM 1866 C CA . SER A 1 239 ? 15.062 17.855 26.995 1.00 12.40 261 SER A CA 1
ATOM 1867 C C . SER A 1 239 ? 15.411 17.207 28.357 1.00 13.85 261 SER A C 1
ATOM 1868 O O . SER A 1 239 ? 14.538 17.118 29.228 1.00 14.61 261 SER A O 1
ATOM 1871 N N . ARG A 1 240 ? 16.637 16.710 28.493 1.00 12.54 262 ARG A N 1
ATOM 1872 C CA . ARG A 1 240 ? 17.117 15.980 29.696 1.00 14.47 262 ARG A CA 1
ATOM 1873 C C . ARG A 1 240 ? 18.276 16.724 30.394 1.00 20.05 262 ARG A C 1
ATOM 1874 O O . ARG A 1 240 ? 18.873 16.209 31.323 1.00 21.79 262 ARG A O 1
ATOM 1882 N N . ASN A 1 241 ? 18.566 17.938 29.950 1.00 17.92 263 ASN A N 1
ATOM 1883 C CA . ASN A 1 241 ? 19.521 18.807 30.638 1.00 20.04 263 ASN A CA 1
ATOM 1884 C C . ASN A 1 241 ? 18.866 20.074 31.133 1.00 19.68 263 ASN A C 1
ATOM 1885 O O . ASN A 1 241 ? 17.737 20.346 30.793 1.00 18.84 263 ASN A O 1
ATOM 1890 N N . GLY A 1 242 ? 19.535 20.819 32.009 1.00 18.74 264 GLY A N 1
ATOM 1891 C CA . GLY A 1 242 ? 18.882 21.896 32.726 1.00 19.03 264 GLY A CA 1
ATOM 1892 C C . GLY A 1 242 ? 17.906 21.364 33.782 1.00 21.13 264 GLY A C 1
ATOM 1893 O O . GLY A 1 242 ? 17.898 20.191 34.065 1.00 23.45 264 GLY A O 1
ATOM 1894 N N . VAL A 1 243 ? 17.068 22.231 34.321 1.00 19.99 265 VAL A N 1
ATOM 1895 C CA . VAL A 1 243 ? 16.175 21.881 35.418 1.00 21.37 265 VAL A CA 1
ATOM 1896 C C . VAL A 1 243 ? 14.724 21.683 34.927 1.00 22.11 265 VAL A C 1
ATOM 1897 O O . VAL A 1 243 ? 14.141 22.529 34.247 1.00 20.01 265 VAL A O 1
ATOM 1901 N N . ALA A 1 244 ? 14.153 20.545 35.281 1.00 18.69 266 ALA A N 1
ATOM 1902 C CA . ALA A 1 244 ? 12.780 20.247 34.936 1.00 20.90 266 ALA A CA 1
ATOM 1903 C C . ALA A 1 244 ? 11.807 21.295 35.436 1.00 21.33 266 ALA A C 1
ATOM 1904 O O . ALA A 1 244 ? 11.886 21.708 36.584 1.00 20.30 266 ALA A O 1
ATOM 1906 N N . VAL A 1 245 ? 10.880 21.726 34.579 1.00 17.91 267 VAL A N 1
ATOM 1907 C CA . VAL A 1 245 ? 9.897 22.754 34.920 1.00 19.99 267 VAL A CA 1
ATOM 1908 C C . VAL A 1 245 ? 8.502 22.178 34.660 1.00 23.54 267 VAL A C 1
ATOM 1909 O O . VAL A 1 245 ? 8.287 21.515 33.642 1.00 23.33 267 VAL A O 1
ATOM 1913 N N . ASP A 1 246 ? 7.568 22.422 35.570 1.00 24.00 268 ASP A N 1
ATOM 1914 C CA . ASP A 1 246 ? 6.190 21.913 35.409 1.00 27.65 268 ASP A CA 1
ATOM 1915 C C . ASP A 1 246 ? 5.343 22.939 34.662 1.00 26.55 268 ASP A C 1
ATOM 1916 O O . ASP A 1 246 ? 5.608 24.137 34.711 1.00 23.04 268 ASP A O 1
ATOM 1921 N N . LYS A 1 247 ? 4.340 22.453 33.940 1.00 30.02 269 LYS A N 1
ATOM 1922 C CA A LYS A 1 247 ? 3.521 23.287 33.049 0.60 30.71 269 LYS A CA 1
ATOM 1923 C CA B LYS A 1 247 ? 3.542 23.297 33.050 0.40 29.89 269 LYS A CA 1
ATOM 1924 C C . LYS A 1 247 ? 3.024 24.559 33.743 1.00 31.07 269 LYS A C 1
ATOM 1925 O O . LYS A 1 247 ? 3.010 25.645 33.148 1.00 31.24 269 LYS A O 1
ATOM 1936 N N . GLU A 1 248 ? 2.644 24.434 35.010 1.00 32.04 270 GLU A N 1
ATOM 1937 C CA . GLU A 1 248 ? 2.128 25.567 35.790 1.00 32.65 270 GLU A CA 1
ATOM 1938 C C . GLU A 1 248 ? 3.187 26.613 36.129 1.00 33.41 270 GLU A C 1
ATOM 1939 O O . GLU A 1 248 ? 2.845 27.698 36.614 1.00 36.94 270 GLU A O 1
ATOM 1941 N N . HIS A 1 249 ? 4.459 26.281 35.906 1.00 29.90 271 HIS A N 1
ATOM 1942 C CA . HIS A 1 249 ? 5.570 27.142 36.290 1.00 29.13 271 HIS A CA 1
ATOM 1943 C C . HIS A 1 249 ? 6.433 27.652 35.125 1.00 26.37 271 HIS A C 1
ATOM 1944 O O . HIS A 1 249 ? 7.544 28.178 35.351 1.00 27.11 271 HIS A O 1
ATOM 1951 N N . LEU A 1 250 ? 5.901 27.564 33.905 1.00 21.90 272 LEU A N 1
ATOM 1952 C CA . LEU A 1 250 ? 6.632 28.004 32.736 1.00 21.54 272 LEU A CA 1
ATOM 1953 C C . LEU A 1 250 ? 6.975 29.481 32.829 1.00 23.44 272 LEU A C 1
ATOM 1954 O O . LEU A 1 250 ? 6.133 30.302 33.193 1.00 24.74 272 LEU A O 1
ATOM 1959 N N . GLN A 1 251 ? 8.218 29.801 32.489 1.00 19.92 273 GLN A N 1
ATOM 1960 C CA . GLN A 1 251 ? 8.712 31.179 32.454 1.00 20.16 273 GLN A CA 1
ATOM 1961 C C . GLN A 1 251 ? 9.383 31.476 31.106 1.00 17.71 273 GLN A C 1
ATOM 1962 O O . GLN A 1 251 ? 9.822 30.574 30.398 1.00 18.17 273 GLN A O 1
ATOM 1968 N N . LYS A 1 252 ? 9.419 32.754 30.757 1.00 19.06 274 LYS A N 1
ATOM 1969 C CA . LYS A 1 252 ? 10.156 33.220 29.610 1.00 17.59 274 LYS A CA 1
ATOM 1970 C C . LYS A 1 252 ? 11.559 32.604 29.576 1.00 17.08 274 LYS A C 1
ATOM 1971 O O . LYS A 1 252 ? 12.261 32.568 30.579 1.00 15.41 274 LYS A O 1
ATOM 1977 N N . GLY A 1 253 ? 11.948 32.136 28.395 1.00 13.64 275 GLY A N 1
ATOM 1978 C CA . GLY A 1 253 ? 13.223 31.478 28.184 1.00 14.90 275 GLY A CA 1
ATOM 1979 C C . GLY A 1 253 ? 13.214 29.975 28.341 1.00 15.53 275 GLY A C 1
ATOM 1980 O O . GLY A 1 253 ? 14.125 29.289 27.818 1.00 15.05 275 GLY A O 1
ATOM 1981 N N . ASP A 1 254 ? 12.215 29.443 29.060 1.00 14.69 276 ASP A N 1
ATOM 1982 C CA . ASP A 1 254 ? 12.164 28.014 29.266 1.00 12.08 276 ASP A CA 1
ATOM 1983 C C . ASP A 1 254 ? 12.081 27.317 27.906 1.00 13.03 276 ASP A C 1
ATOM 1984 O O . ASP A 1 254 ? 11.485 27.851 26.967 1.00 13.34 276 ASP A O 1
ATOM 1989 N N . LEU A 1 255 ? 12.736 26.161 27.787 1.00 12.01 277 LEU A N 1
ATOM 1990 C CA . LEU A 1 255 ? 12.630 25.359 26.556 1.00 11.28 277 LEU A CA 1
ATOM 1991 C C . LEU A 1 255 ? 11.496 24.349 26.716 1.00 13.86 277 LEU A C 1
ATOM 1992 O O . LEU A 1 255 ? 11.367 23.694 27.764 1.00 17.39 277 LEU A O 1
ATOM 1997 N N . ILE A 1 256 ? 10.674 24.251 25.678 1.00 13.29 278 ILE A N 1
ATOM 1998 C CA A ILE A 1 256 ? 9.515 23.352 25.689 0.60 15.02 278 ILE A CA 1
ATOM 1999 C CA B ILE A 1 256 ? 9.509 23.355 25.676 0.40 13.56 278 ILE A CA 1
ATOM 2000 C C . ILE A 1 256 ? 9.722 22.286 24.627 1.00 12.75 278 ILE A C 1
ATOM 2001 O O . ILE A 1 256 ? 10.179 22.577 23.518 1.00 13.32 278 ILE A O 1
ATOM 2010 N N . PHE A 1 257 ? 9.390 21.045 24.987 1.00 15.27 279 PHE A N 1
ATOM 2011 C CA . PHE A 1 257 ? 9.663 19.883 24.174 1.00 13.50 279 PHE A CA 1
ATOM 2012 C C . PHE A 1 257 ? 8.392 19.184 23.732 1.00 12.80 279 PHE A C 1
ATOM 2013 O O . PHE A 1 257 ? 7.398 19.193 24.446 1.00 15.32 279 PHE A O 1
ATOM 2021 N N . PHE A 1 258 ? 8.443 18.619 22.528 1.00 13.29 280 PHE A N 1
ATOM 2022 C CA . PHE A 1 258 ? 7.319 17.869 21.977 1.00 15.41 280 PHE A CA 1
ATOM 2023 C C . PHE A 1 258 ? 7.816 16.510 21.546 1.00 13.43 280 PHE A C 1
ATOM 2024 O O . PHE A 1 258 ? 8.903 16.387 20.946 1.00 14.16 280 PHE A O 1
ATOM 2032 N N . ALA A 1 259 ? 7.020 15.473 21.844 1.00 13.16 281 ALA A N 1
ATOM 2033 C CA . ALA A 1 259 ? 7.425 14.114 21.567 1.00 14.20 281 ALA A CA 1
ATOM 2034 C C . ALA A 1 259 ? 6.344 13.356 20.799 1.00 13.43 281 ALA A C 1
ATOM 2035 O O . ALA A 1 259 ? 5.143 13.642 20.910 1.00 14.75 281 ALA A O 1
ATOM 2037 N N . HIS A 1 260 ? 6.785 12.385 20.035 1.00 12.89 282 HIS A N 1
ATOM 2038 C CA . HIS A 1 260 ? 5.885 11.494 19.293 1.00 16.77 282 HIS A CA 1
ATOM 2039 C C . HIS A 1 260 ? 4.914 10.758 20.210 1.00 18.14 282 HIS A C 1
ATOM 2040 O O . HIS A 1 260 ? 5.143 10.635 21.447 1.00 16.63 282 HIS A O 1
ATOM 2047 N N . ASP A 1 261 ? 3.838 10.256 19.606 1.00 18.29 283 ASP A N 1
ATOM 2048 C CA . ASP A 1 261 ? 2.804 9.492 20.328 1.00 15.97 283 ASP A CA 1
ATOM 2049 C C . ASP A 1 261 ? 2.270 10.235 21.552 1.00 17.49 283 ASP A C 1
ATOM 2050 O O . ASP A 1 261 ? 2.376 9.754 22.678 1.00 15.33 283 ASP A O 1
ATOM 2055 N N . GLN A 1 262 ? 1.725 11.429 21.318 1.00 15.02 284 GLN A N 1
ATOM 2056 C CA . GLN A 1 262 ? 1.026 12.190 22.338 1.00 18.26 284 GLN A CA 1
ATOM 2057 C C . GLN A 1 262 ? 1.958 12.481 23.523 1.00 17.83 284 GLN A C 1
ATOM 2058 O O . GLN A 1 262 ? 1.516 12.485 24.664 1.00 20.03 284 GLN A O 1
ATOM 2064 N N . GLY A 1 263 ? 3.229 12.720 23.233 1.00 17.56 285 GLY A N 1
ATOM 2065 C CA . GLY A 1 263 ? 4.186 13.143 24.258 1.00 20.49 285 GLY A CA 1
ATOM 2066 C C . GLY A 1 263 ? 4.902 12.008 24.973 1.00 19.44 285 GLY A C 1
ATOM 2067 O O . GLY A 1 263 ? 5.735 12.263 25.832 1.00 21.08 285 GLY A O 1
ATOM 2068 N N . LYS A 1 264 ? 4.616 10.770 24.592 1.00 18.18 286 LYS A N 1
ATOM 2069 C CA . LYS A 1 264 ? 5.162 9.592 25.269 1.00 19.17 286 LYS A CA 1
ATOM 2070 C C . LYS A 1 264 ? 6.414 8.995 24.659 1.00 20.72 286 LYS A C 1
ATOM 2071 O O . LYS A 1 264 ? 7.088 8.227 25.337 1.00 21.54 286 LYS A O 1
ATOM 2077 N N . GLY A 1 265 ? 6.687 9.299 23.379 1.00 17.12 287 GLY A N 1
ATOM 2078 C CA . GLY A 1 265 ? 7.795 8.721 22.647 1.00 15.70 287 GLY A CA 1
ATOM 2079 C C . GLY A 1 265 ? 9.022 9.609 22.536 1.00 16.87 287 GLY A C 1
ATOM 2080 O O . GLY A 1 265 ? 9.308 10.409 23.420 1.00 17.13 287 GLY A O 1
ATOM 2081 N N . SER A 1 266 ? 9.778 9.462 21.446 1.00 17.41 288 SER A N 1
ATOM 2082 C CA A SER A 1 266 ? 10.998 10.229 21.346 0.70 18.41 288 SER A CA 1
ATOM 2083 C CA B SER A 1 266 ? 11.000 10.227 21.238 0.30 17.05 288 SER A CA 1
ATOM 2084 C C . SER A 1 266 ? 10.659 11.707 21.118 1.00 16.71 288 SER A C 1
ATOM 2085 O O . SER A 1 266 ? 9.670 12.049 20.476 1.00 16.50 288 SER A O 1
ATOM 2090 N N . VAL A 1 267 ? 11.486 12.562 21.701 1.00 17.10 289 VAL A N 1
ATOM 2091 C CA . VAL A 1 267 ? 11.403 14.013 21.531 1.00 15.96 289 VAL A CA 1
ATOM 2092 C C . VAL A 1 267 ? 11.810 14.299 20.115 1.00 19.10 289 VAL A C 1
ATOM 2093 O O . VAL A 1 267 ? 12.792 13.743 19.659 1.00 18.23 289 VAL A O 1
ATOM 2097 N N . HIS A 1 268 ? 11.037 15.120 19.410 1.00 16.85 290 HIS A N 1
ATOM 2098 C CA . HIS A 1 268 ? 11.432 15.568 18.077 1.00 19.38 290 HIS A CA 1
ATOM 2099 C C . HIS A 1 268 ? 11.218 17.060 17.805 1.00 17.21 290 HIS A C 1
ATOM 2100 O O . HIS A 1 268 ? 11.384 17.478 16.675 1.00 16.99 290 HIS A O 1
ATOM 2107 N N . HIS A 1 269 ? 10.846 17.862 18.796 1.00 16.36 291 HIS A N 1
ATOM 2108 C CA A HIS A 1 269 ? 10.743 19.304 18.580 0.70 16.46 291 HIS A CA 1
ATOM 2109 C CA B HIS A 1 269 ? 10.734 19.308 18.583 0.30 15.86 291 HIS A CA 1
ATOM 2110 C C . HIS A 1 269 ? 11.031 20.056 19.867 1.00 15.99 291 HIS A C 1
ATOM 2111 O O . HIS A 1 269 ? 10.740 19.571 20.965 1.00 13.33 291 HIS A O 1
ATOM 2124 N N . VAL A 1 270 ? 11.606 21.247 19.720 1.00 14.10 292 VAL A N 1
ATOM 2125 C CA . VAL A 1 270 ? 11.876 22.110 20.841 1.00 11.87 292 VAL A CA 1
ATOM 2126 C C . VAL A 1 270 ? 11.551 23.540 20.417 1.00 13.20 292 VAL A C 1
ATOM 2127 O O . VAL A 1 270 ? 11.763 23.927 19.236 1.00 13.48 292 VAL A O 1
ATOM 2131 N N . ALA A 1 271 ? 10.997 24.284 21.363 1.00 12.73 293 ALA A N 1
ATOM 2132 C CA . ALA A 1 271 ? 10.678 25.695 21.175 1.00 14.55 293 ALA A CA 1
ATOM 2133 C C . ALA A 1 271 ? 11.048 26.460 22.459 1.00 12.88 293 ALA A C 1
ATOM 2134 O O . ALA A 1 271 ? 11.310 25.864 23.479 1.00 12.59 293 ALA A O 1
ATOM 2144 N N . TYR A 1 273 ? 9.739 29.246 25.222 1.00 12.34 295 TYR A N 1
ATOM 2145 C CA . TYR A 1 273 ? 8.614 29.995 25.758 1.00 14.52 295 TYR A CA 1
ATOM 2146 C C . TYR A 1 273 ? 8.953 31.474 25.812 1.00 13.86 295 TYR A C 1
ATOM 2147 O O . TYR A 1 273 ? 10.040 31.844 26.278 1.00 14.62 295 TYR A O 1
ATOM 2156 N N . ILE A 1 274 ? 8.046 32.317 25.341 1.00 13.23 296 ILE A N 1
ATOM 2157 C CA . ILE A 1 274 ? 8.305 33.782 25.327 1.00 17.09 296 ILE A CA 1
ATOM 2158 C C . ILE A 1 274 ? 7.289 34.551 26.172 1.00 18.44 296 ILE A C 1
ATOM 2159 O O . ILE A 1 274 ? 7.242 35.792 26.136 1.00 16.96 296 ILE A O 1
ATOM 2164 N N . GLY A 1 275 ? 6.514 33.809 26.967 1.00 20.11 297 GLY A N 1
ATOM 2165 C CA . GLY A 1 275 ? 5.463 34.396 27.822 1.00 19.80 297 GLY A CA 1
ATOM 2166 C C . GLY A 1 275 ? 4.143 34.648 27.123 1.00 21.12 297 GLY A C 1
ATOM 2167 O O . GLY A 1 275 ? 4.041 34.556 25.890 1.00 19.45 297 GLY A O 1
ATOM 2168 N N . ASP A 1 276 ? 3.119 34.957 27.931 1.00 22.82 298 ASP A N 1
ATOM 2169 C CA . ASP A 1 276 ? 1.756 35.203 27.447 1.00 21.96 298 ASP A CA 1
ATOM 2170 C C . ASP A 1 276 ? 1.211 34.071 26.565 1.00 19.94 298 ASP A C 1
ATOM 2171 O O . ASP A 1 276 ? 0.448 34.318 25.657 1.00 23.09 298 ASP A O 1
ATOM 2176 N N . GLY A 1 277 ? 1.655 32.840 26.799 1.00 18.10 299 GLY A N 1
ATOM 2177 C CA . GLY A 1 277 ? 1.117 31.692 26.072 1.00 18.52 299 GLY A CA 1
ATOM 2178 C C . GLY A 1 277 ? 1.759 31.421 24.718 1.00 17.07 299 GLY A C 1
ATOM 2179 O O . GLY A 1 277 ? 1.309 30.523 23.996 1.00 16.06 299 GLY A O 1
ATOM 2180 N N . ASN A 1 278 ? 2.795 32.191 24.363 1.00 15.04 300 ASN A N 1
ATOM 2181 C CA . ASN A 1 278 ? 3.443 32.059 23.038 1.00 13.07 300 ASN A CA 1
ATOM 2182 C C . ASN A 1 278 ? 4.851 31.464 23.121 1.00 14.17 300 ASN A C 1
ATOM 2183 O O . ASN A 1 278 ? 5.458 31.424 24.195 1.00 15.75 300 ASN A O 1
ATOM 2196 N N . ILE A 1 280 ? 8.633 30.745 20.551 1.00 11.60 302 ILE A N 1
ATOM 2197 C CA . ILE A 1 280 ? 9.366 31.036 19.358 1.00 11.29 302 ILE A CA 1
ATOM 2198 C C . ILE A 1 280 ? 10.162 29.782 18.999 1.00 10.42 302 ILE A C 1
ATOM 2199 O O . ILE A 1 280 ? 10.624 29.092 19.894 1.00 12.67 302 ILE A O 1
ATOM 2204 N N . HIS A 1 281 ? 10.242 29.475 17.691 1.00 9.23 303 HIS A N 1
ATOM 2205 C CA . HIS A 1 281 ? 10.952 28.303 17.207 1.00 10.76 303 HIS A CA 1
ATOM 2206 C C . HIS A 1 281 ? 11.300 28.388 15.741 1.00 10.62 303 HIS A C 1
ATOM 2207 O O . HIS A 1 281 ? 10.788 29.237 14.990 1.00 11.40 303 HIS A O 1
ATOM 2214 N N . SER A 1 282 ? 12.227 27.531 15.325 1.00 13.48 304 SER A N 1
ATOM 2215 C CA . SER A 1 282 ? 12.437 27.219 13.907 1.00 14.41 304 SER A CA 1
ATOM 2216 C C . SER A 1 282 ? 11.788 25.861 13.595 1.00 18.32 304 SER A C 1
ATOM 2217 O O . SER A 1 282 ? 12.342 24.822 13.941 1.00 19.01 304 SER A O 1
ATOM 2220 N N . PRO A 1 283 ? 10.604 25.857 12.950 1.00 18.11 305 PRO A N 1
ATOM 2221 C CA . PRO A 1 283 ? 9.744 24.676 13.235 1.00 21.86 305 PRO A CA 1
ATOM 2222 C C . PRO A 1 283 ? 9.839 23.469 12.316 1.00 17.08 305 PRO A C 1
ATOM 2223 O O . PRO A 1 283 ? 9.852 22.337 12.800 1.00 19.49 305 PRO A O 1
ATOM 2227 N N . ARG A 1 284 ? 9.886 23.703 11.007 1.00 13.40 306 ARG A N 1
ATOM 2228 C CA A ARG A 1 284 ? 9.902 22.635 10.006 0.70 14.39 306 ARG A CA 1
ATOM 2229 C CA B ARG A 1 284 ? 9.935 22.634 10.012 0.30 14.10 306 ARG A CA 1
ATOM 2230 C C . ARG A 1 284 ? 10.226 23.252 8.647 1.00 14.71 306 ARG A C 1
ATOM 2231 O O . ARG A 1 284 ? 10.099 24.469 8.465 1.00 13.96 306 ARG A O 1
ATOM 2246 N N . ALA A 1 285 ? 10.613 22.427 7.685 1.00 11.43 307 ALA A N 1
ATOM 2247 C CA . ALA A 1 285 ? 11.066 22.922 6.389 1.00 13.02 307 ALA A CA 1
ATOM 2248 C C . ALA A 1 285 ? 10.051 23.781 5.628 1.00 13.23 307 ALA A C 1
ATOM 2249 O O . ALA A 1 285 ? 10.420 24.611 4.825 1.00 10.62 307 ALA A O 1
ATOM 2251 N N . GLU A 1 286 ? 8.766 23.549 5.889 1.00 17.31 308 GLU A N 1
ATOM 2252 C CA . GLU A 1 286 ? 7.722 24.280 5.196 1.00 16.30 308 GLU A CA 1
ATOM 2253 C C . GLU A 1 286 ? 7.701 25.726 5.677 1.00 17.79 308 GLU A C 1
ATOM 2254 O O . GLU A 1 286 ? 7.041 26.553 5.070 1.00 18.65 308 GLU A O 1
ATOM 2260 N N . ARG A 1 287 ? 8.390 26.029 6.777 1.00 15.54 309 ARG A N 1
ATOM 2261 C CA . ARG A 1 287 ? 8.223 27.303 7.429 1.00 18.53 309 ARG A CA 1
ATOM 2262 C C . ARG A 1 287 ? 9.555 27.975 7.813 1.00 16.16 309 ARG A C 1
ATOM 2263 O O . ARG A 1 287 ? 10.636 27.580 7.322 1.00 17.22 309 ARG A O 1
ATOM 2271 N N . SER A 1 288 ? 9.440 29.051 8.592 1.00 14.58 310 SER A N 1
ATOM 2272 C CA . SER A 1 288 ? 10.566 29.874 8.987 1.00 13.33 310 SER A CA 1
ATOM 2273 C C . SER A 1 288 ? 10.469 30.138 10.465 1.00 14.78 310 SER A C 1
ATOM 2274 O O . SER A 1 288 ? 9.435 29.852 11.091 1.00 13.62 310 SER A O 1
ATOM 2277 N N . VAL A 1 289 ? 11.526 30.719 11.020 1.00 14.53 311 VAL A N 1
ATOM 2278 C CA . VAL A 1 289 ? 11.497 31.147 12.413 1.00 11.98 311 VAL A CA 1
ATOM 2279 C C . VAL A 1 289 ? 10.228 31.996 12.630 1.00 11.94 311 VAL A C 1
ATOM 2280 O O . VAL A 1 289 ? 9.966 32.984 11.912 1.00 10.60 311 VAL A O 1
ATOM 2284 N N . GLU A 1 290 ? 9.472 31.617 13.646 1.00 11.48 312 GLU A N 1
ATOM 2285 C CA . GLU A 1 290 ? 8.142 32.156 13.858 1.00 13.24 312 GLU A CA 1
ATOM 2286 C C . GLU A 1 290 ? 7.736 32.103 15.318 1.00 12.85 312 GLU A C 1
ATOM 2287 O O . GLU A 1 290 ? 8.276 31.321 16.115 1.00 12.64 312 GLU A O 1
ATOM 2293 N N . ILE A 1 291 ? 6.707 32.888 15.639 1.00 11.84 313 ILE A N 1
ATOM 2294 C CA . ILE A 1 291 ? 6.109 32.892 16.959 1.00 10.51 313 ILE A CA 1
ATOM 2295 C C . ILE A 1 291 ? 4.676 32.351 16.847 1.00 12.58 313 ILE A C 1
ATOM 2296 O O . ILE A 1 291 ? 3.882 32.856 16.051 1.00 10.78 313 ILE A O 1
ATOM 2301 N N . ILE A 1 292 ? 4.338 31.356 17.645 1.00 12.37 314 ILE A N 1
ATOM 2302 C CA . ILE A 1 292 ? 2.986 30.766 17.663 1.00 13.63 314 ILE A CA 1
ATOM 2303 C C . ILE A 1 292 ? 2.525 30.448 19.091 1.00 15.72 314 ILE A C 1
ATOM 2304 O O . ILE A 1 292 ? 3.335 30.395 20.034 1.00 14.43 314 ILE A O 1
ATOM 2309 N N . PRO A 1 293 ? 1.222 30.222 19.267 1.00 16.04 315 PRO A N 1
ATOM 2310 C CA . PRO A 1 293 ? 0.795 29.886 20.613 1.00 15.35 315 PRO A CA 1
ATOM 2311 C C . PRO A 1 293 ? 1.281 28.518 20.991 1.00 14.28 315 PRO A C 1
ATOM 2312 O O . PRO A 1 293 ? 1.375 27.640 20.103 1.00 15.84 315 PRO A O 1
ATOM 2316 N N . LEU A 1 294 ? 1.515 28.300 22.289 1.00 14.66 316 LEU A N 1
ATOM 2317 C CA . LEU A 1 294 ? 1.801 26.965 22.795 1.00 17.04 316 LEU A CA 1
ATOM 2318 C C . LEU A 1 294 ? 0.600 26.045 22.557 1.00 18.36 316 LEU A C 1
ATOM 2319 O O . LEU A 1 294 ? 0.751 24.875 22.211 1.00 18.25 316 LEU A O 1
ATOM 2324 N N . ASN A 1 295 ? -0.590 26.603 22.702 1.00 20.14 317 ASN A N 1
ATOM 2325 C CA . ASN A 1 295 ? -1.824 25.920 22.427 1.00 22.04 317 ASN A CA 1
ATOM 2326 C C . ASN A 1 295 ? -2.130 25.878 20.939 1.00 22.18 317 ASN A C 1
ATOM 2327 O O . ASN A 1 295 ? -3.136 26.411 20.508 1.00 25.15 317 ASN A O 1
ATOM 2332 N N . THR A 1 296 ? -1.250 25.303 20.140 1.00 21.17 318 THR A N 1
ATOM 2333 C CA . THR A 1 296 ? -1.508 25.139 18.713 1.00 18.99 318 THR A CA 1
ATOM 2334 C C . THR A 1 296 ? -1.771 23.644 18.523 1.00 18.87 318 THR A C 1
ATOM 2335 O O . THR A 1 296 ? -1.063 22.819 19.103 1.00 17.63 318 THR A O 1
ATOM 2339 N N . PRO A 1 297 ? -2.838 23.290 17.768 1.00 22.56 319 PRO A N 1
ATOM 2340 C CA . PRO A 1 297 ? -3.151 21.887 17.424 1.00 21.45 319 PRO A CA 1
ATOM 2341 C C . PRO A 1 297 ? -1.935 21.166 16.927 1.00 24.27 319 PRO A C 1
ATOM 2342 O O . PRO A 1 297 ? -1.229 21.701 16.064 1.00 21.70 319 PRO A O 1
ATOM 2346 N N . GLY A 1 298 ? -1.699 19.972 17.460 1.00 23.06 320 GLY A N 1
ATOM 2347 C CA . GLY A 1 298 ? -0.538 19.182 17.126 1.00 26.68 320 GLY A CA 1
ATOM 2348 C C . GLY A 1 298 ? 0.454 19.338 18.254 1.00 28.50 320 GLY A C 1
ATOM 2349 O O . GLY A 1 298 ? 0.805 18.361 18.976 1.00 31.45 320 GLY A O 1
ATOM 2350 N N . TYR A 1 299 ? 0.892 20.578 18.445 1.00 21.92 321 TYR A N 1
ATOM 2351 C CA . TYR A 1 299 ? 1.888 20.825 19.456 1.00 22.00 321 TYR A CA 1
ATOM 2352 C C . TYR A 1 299 ? 1.367 20.482 20.837 1.00 21.18 321 TYR A C 1
ATOM 2353 O O . TYR A 1 299 ? 2.022 19.801 21.620 1.00 23.07 321 TYR A O 1
ATOM 2362 N N . ILE A 1 300 ? 0.180 20.941 21.143 1.00 19.50 322 ILE A N 1
ATOM 2363 C CA . ILE A 1 300 ? -0.304 20.802 22.497 1.00 19.13 322 ILE A CA 1
ATOM 2364 C C . ILE A 1 300 ? -0.480 19.339 22.920 1.00 19.64 322 ILE A C 1
ATOM 2365 O O . ILE A 1 300 ? -0.175 19.000 24.064 1.00 19.97 322 ILE A O 1
ATOM 2370 N N . GLU A 1 301 ? -0.882 18.459 21.990 1.00 16.52 323 GLU A N 1
ATOM 2371 C CA . GLU A 1 301 ? -1.061 17.042 22.277 1.00 15.51 323 GLU A CA 1
ATOM 2372 C C . GLU A 1 301 ? 0.252 16.313 22.493 1.00 17.11 323 GLU A C 1
ATOM 2373 O O . GLU A 1 301 ? 0.280 15.257 23.150 1.00 17.00 323 GLU A O 1
ATOM 2379 N N . GLU A 1 302 ? 1.334 16.865 21.936 1.00 16.47 324 GLU A N 1
ATOM 2380 C CA . GLU A 1 302 ? 2.667 16.259 22.013 1.00 1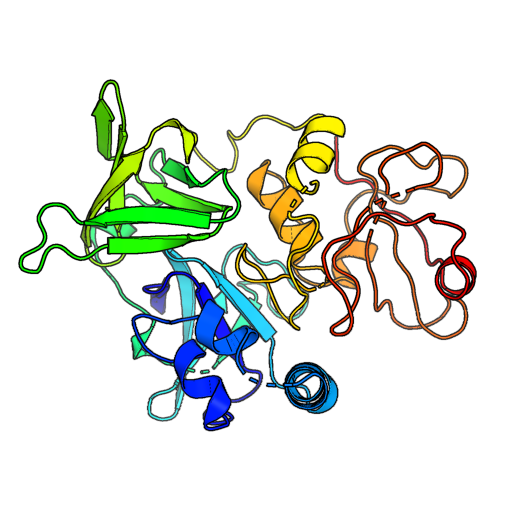5.26 324 GLU A CA 1
ATOM 2381 C C . GLU A 1 302 ? 3.579 16.893 23.096 1.00 13.08 324 GLU A C 1
ATOM 2382 O O . GLU A 1 302 ? 4.744 16.488 23.230 1.00 13.39 324 GLU A O 1
ATOM 2388 N N . TYR A 1 303 ? 3.037 17.837 23.856 1.00 13.42 325 TYR A N 1
ATOM 2389 C CA . TYR A 1 303 ? 3.747 18.473 24.949 1.00 14.03 325 TYR A CA 1
ATOM 2390 C C . TYR A 1 303 ? 4.432 17.400 25.791 1.00 16.17 325 TYR A C 1
ATOM 2391 O O . TYR A 1 303 ? 3.780 16.466 26.274 1.00 20.13 325 TYR A O 1
ATOM 2400 N N . ALA A 1 304 ? 5.749 17.525 25.948 1.00 16.56 326 ALA A N 1
ATOM 2401 C CA . ALA A 1 304 ? 6.542 16.519 26.627 1.00 19.25 326 ALA A CA 1
ATOM 2402 C C . ALA A 1 304 ? 7.454 17.108 27.685 1.00 22.76 326 ALA A C 1
ATOM 2403 O O . ALA A 1 304 ? 8.516 16.543 27.955 1.00 26.92 326 ALA A O 1
ATOM 2405 N N . GLY A 1 305 ? 7.087 18.256 28.217 1.00 18.21 327 GLY A N 1
ATOM 2406 C CA . GLY A 1 305 ? 7.798 18.837 29.370 1.00 19.44 327 GLY A CA 1
ATOM 2407 C C . GLY A 1 305 ? 8.617 20.072 29.009 1.00 19.63 327 GLY A C 1
ATOM 2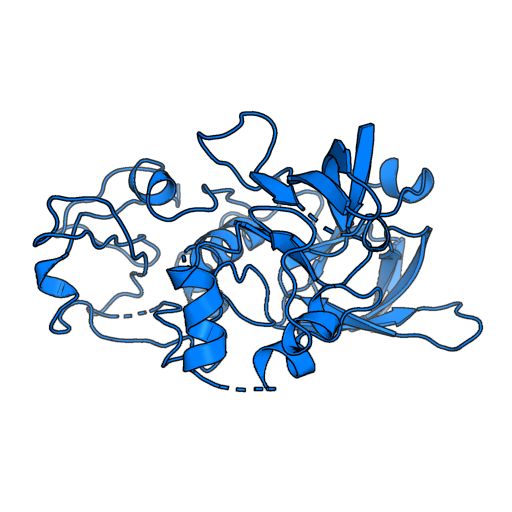408 O O . GLY A 1 305 ? 8.612 20.518 27.873 1.00 18.98 327 GLY A O 1
ATOM 2409 N N . ALA A 1 306 ? 9.260 20.658 30.010 1.00 17.31 328 ALA A N 1
ATOM 2410 C CA . ALA A 1 306 ? 9.972 21.910 29.836 1.00 15.08 328 ALA A CA 1
ATOM 2411 C C . ALA A 1 306 ? 11.213 21.903 30.714 1.00 18.38 328 ALA A C 1
ATOM 2412 O O . ALA A 1 306 ? 11.226 21.260 31.789 1.00 17.06 328 ALA A O 1
ATOM 2414 N N . ARG A 1 307 ? 12.265 22.576 30.236 1.00 15.95 329 ARG A N 1
ATOM 2415 C CA . ARG A 1 307 ? 13.543 22.672 30.956 1.00 13.19 329 ARG A CA 1
ATOM 2416 C C . ARG A 1 307 ? 13.982 24.131 31.108 1.00 15.88 329 ARG A C 1
ATOM 2417 O O . ARG A 1 307 ? 13.795 24.954 30.181 1.00 16.21 329 ARG A O 1
ATOM 2425 N N . ARG A 1 308 ? 14.599 24.441 32.249 1.00 14.10 330 ARG A N 1
ATOM 2426 C CA . ARG A 1 308 ? 15.137 25.774 32.508 1.00 15.44 330 ARG A CA 1
ATOM 2427 C C . ARG A 1 308 ? 16.667 25.748 32.587 1.00 16.55 330 ARG A C 1
ATOM 2428 O O . ARG A 1 308 ? 17.273 24.931 33.264 1.00 17.68 330 ARG A O 1
ATOM 2436 N N . TYR A 1 309 ? 17.286 26.656 31.845 1.00 16.96 331 TYR A N 1
ATOM 2437 C CA . TYR A 1 309 ? 18.727 26.662 31.677 1.00 19.34 331 TYR A CA 1
ATOM 2438 C C . TYR A 1 309 ? 19.330 27.941 32.273 1.00 22.67 331 TYR A C 1
ATOM 2439 O O . TYR A 1 309 ? 20.542 28.030 32.464 1.00 24.09 331 TYR A O 1
ATOM 2448 N N . LEU A 1 310 ? 18.475 28.913 32.578 1.00 22.35 332 LEU A N 1
ATOM 2449 C CA . LEU A 1 310 ? 18.904 30.159 33.210 1.00 23.33 332 LEU A CA 1
ATOM 2450 C C . LEU A 1 310 ? 19.075 29.930 34.702 1.00 28.91 332 LEU A C 1
ATOM 2451 O O . LEU A 1 310 ? 18.230 29.280 35.336 1.00 29.54 332 LEU A O 1
ATOM 2456 N N . PRO A 1 311 ? 20.160 30.467 35.278 1.00 34.69 333 PRO A N 1
ATOM 2457 C CA . PRO A 1 311 ? 20.393 30.215 36.697 1.00 38.24 333 PRO A CA 1
ATOM 2458 C C . PRO A 1 311 ? 19.348 30.865 37.593 1.00 40.67 333 PRO A C 1
ATOM 2459 O O . PRO A 1 311 ? 18.411 31.540 37.153 1.00 42.86 333 PRO A O 1
#

Radius of gyration: 18.84 Å; Cα contacts (8 Å, |Δi|>4): 735; chains: 1; bounding box: 52×45×44 Å

InterPro domains:
  IPR000064 Endopeptidase, NLPC/P60 domain [PF00877] (223-330)
  IPR000064 Endopeptidase, NLPC/P60 domain [PS51935] (208-332)
  IPR038765 Papain-like cysteine peptidase superfamily [SSF54001] (207-332)
  IPR041382 Bacterial dipeptidyl-peptidase SH3 domain [PF18348] (80-127)
  IPR051202 Peptidase C40 [PTHR47053] (1-332)
  IPR057812 YKFC, SH3b2 domain [PF23795] (144-200)

Secondary structure (DSSP, 8-state):
-EEEE-SSEEEEESSSS---GGGHHHHSSS--HHHHHH--HHHHHHHHHTT-EEEEEETT-EEEEEEEETTEEEEEETT--BTTBSS-EEE--GGGEE--HHHHHTTTS-EEEE-SSEEEEEESS-TT--EEEEETT-EEEEEEE-SSEEEEE-TTS-EEEEEGGGEEEES-GGGSPPPPHHHHHHHH--TTPBP-TT-EETTEE--HHHHHHHHTTT----SSHHHHTTSSEEE-GGG--TT-EEEEEHHHHTS-EEEE---STT--B---TTSBSB---SS-TTHHHHEEEEEE---

Sequence (299 aa):
SKAFIDVSAATLWTAPDDSLRPIDVPSATNPVDLWKWTKSSTLDEKLWLTNANKLETQALLGQEVTVVDKKGDWVKVLVHGQPTPRNEEEGYPGWPEKQLTYNQEFADKTTNEPFVLVTKPTAILYINPSEKHKSLEVSYNTRLPLLSEDTISYRVLLPNGQKAWLRKNDGTTFYRSQNDIPTPAADDLINTGKFLGLPYIWAGTSGFGFDSGFTHTIYKSHGITIPRDSSGPQSRNGVAVDKKEHLQKGDLIIFFAHDQGKGSSVHHHVAYIGDGNIHSPRRAERSVEIIPLNTPGYIEEYAGARRYLP

Foldseek 3Di:
DKWFFQELKAWFWADPPPDDPLCVQNQDVHHDLLSSLVVDLVVQVCCVVVVTTFAMDGFGFMWAFDQDDVQKTWIFTALADDPVDPGHGIGMGPNRIHADVVQVVQVQFKWKFFQDQWFKKFFPPDPVRDIHIHFGGDIFGFDDDDPFWTWGAGRNGTIIIGGPVRIDMAGHLQGQDFDDLVQLVVSLVLFFQAAGVNYQTSNHHACSSLQSSQSSRSFHAHSAQQRNQVDAAFDDPVGDDRNKKWWFAPPQQPHGTDDIADHDPQKWHNHDRVGGTDMDGCPDPPNVSRTHTIHDRRD

CATH classification: 2.30.30.40 (+1 more: 3.90.1720.10)

Organism: Bacillus cereus (strain ATCC 10987 / NRS 248) (NCBI:txid222523)

Solvent-accessible surface area: 13144 Å² total

Nearest PDB structures (foldseek):
  3h41-assembly1_A  TM=1.003E+00  e=8.766E-67  Bacillus cereus ATCC 10987
  4r0k-assembly1_A  TM=8.133E-01  e=1.733E-18  Bacteroides thetaiotaomicron VPI-5482
  3pvq-assembly1_B  TM=8.165E-01  e=6.656E-18  Bacteroides thetaiotaomicron VPI-5482
  3npf-assembly1_B  TM=7.931E-01  e=5.212E-18  Bacteroides ovatus ATCC 8483
  4hpe-assembly4_D  TM=7.281E-01  e=3.381E-07  Clostridioides difficile 630